Protein AF-A0A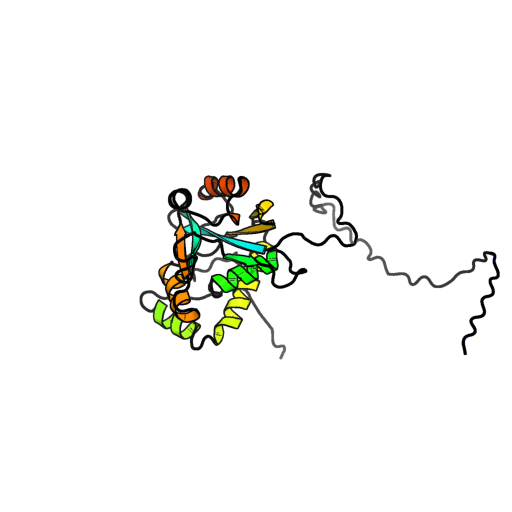812VSL2-F1 (afdb_monomer_lite)

Structure (mmCIF, N/CA/C/O backbone):
data_AF-A0A812VSL2-F1
#
_entry.id   AF-A0A812VSL2-F1
#
loop_
_atom_site.group_PDB
_atom_site.id
_atom_site.type_symbol
_atom_site.label_atom_id
_atom_site.label_alt_id
_atom_site.label_comp_id
_atom_site.label_asym_id
_atom_site.label_entity_id
_atom_site.label_seq_id
_atom_site.pdbx_PDB_ins_code
_atom_site.Cartn_x
_atom_site.Cartn_y
_atom_site.Cartn_z
_atom_site.occupancy
_atom_site.B_iso_or_equiv
_atom_site.auth_seq_id
_atom_site.auth_comp_id
_atom_site.auth_asym_id
_atom_site.auth_atom_id
_atom_site.pdbx_PDB_model_num
ATOM 1 N N . MET A 1 1 ? 66.006 1.580 -12.112 1.00 34.88 1 MET A N 1
ATOM 2 C CA . MET A 1 1 ? 66.532 1.040 -13.379 1.00 34.88 1 MET A CA 1
ATOM 3 C C . MET A 1 1 ? 65.735 -0.213 -13.665 1.00 34.88 1 MET A C 1
ATOM 5 O O . MET A 1 1 ? 65.635 -1.061 -12.791 1.00 34.88 1 MET A O 1
ATOM 9 N N . VAL A 1 2 ? 65.036 -0.203 -14.792 1.00 32.38 2 VAL A N 1
ATOM 10 C CA . VAL A 1 2 ? 64.204 -1.295 -15.299 1.00 32.38 2 VAL A CA 1
ATOM 11 C C . VAL A 1 2 ? 65.129 -2.400 -15.784 1.00 32.38 2 VAL A C 1
ATOM 13 O O . VAL A 1 2 ? 66.069 -2.075 -16.496 1.00 32.38 2 VAL A O 1
ATOM 16 N N . GLU A 1 3 ? 64.831 -3.661 -15.479 1.00 29.28 3 GLU A N 1
ATOM 17 C CA . GLU A 1 3 ? 65.011 -4.717 -16.476 1.00 29.28 3 GLU A CA 1
ATOM 18 C C . GLU A 1 3 ? 64.103 -5.913 -16.185 1.00 29.28 3 GLU A C 1
ATOM 20 O O . GLU A 1 3 ? 64.162 -6.574 -15.151 1.00 29.28 3 GLU A O 1
ATOM 25 N N . VAL A 1 4 ? 63.186 -6.090 -17.130 1.00 35.06 4 VAL A N 1
ATOM 26 C CA . VAL A 1 4 ? 62.389 -7.278 -17.389 1.00 35.06 4 VAL A CA 1
ATOM 27 C C . VAL A 1 4 ? 63.317 -8.257 -18.090 1.00 35.06 4 VAL A C 1
ATOM 29 O O . VAL A 1 4 ? 63.984 -7.844 -19.036 1.00 35.06 4 VAL A O 1
ATOM 32 N N . ASP A 1 5 ? 63.296 -9.537 -17.725 1.00 33.66 5 ASP A N 1
ATOM 33 C CA . ASP A 1 5 ? 63.756 -10.553 -18.665 1.00 33.66 5 ASP A CA 1
ATOM 34 C C . ASP A 1 5 ? 62.774 -11.716 -18.769 1.00 33.66 5 ASP A C 1
ATOM 36 O O . ASP A 1 5 ? 62.198 -12.209 -17.798 1.00 33.66 5 ASP A O 1
ATOM 40 N N . ASN A 1 6 ? 62.527 -12.057 -20.023 1.00 35.53 6 ASN A N 1
ATOM 41 C CA . ASN A 1 6 ? 61.367 -12.743 -20.544 1.00 35.53 6 ASN A CA 1
ATOM 42 C C . ASN A 1 6 ? 61.929 -13.911 -21.354 1.00 35.53 6 ASN A C 1
ATOM 44 O O . ASN A 1 6 ? 62.440 -13.703 -22.455 1.00 35.53 6 ASN A O 1
ATOM 48 N N . ARG A 1 7 ? 61.872 -15.145 -20.843 1.00 36.66 7 ARG A N 1
ATOM 49 C CA . ARG A 1 7 ? 62.232 -16.326 -21.643 1.00 36.66 7 ARG A CA 1
ATOM 50 C C . ARG A 1 7 ? 61.188 -17.426 -21.526 1.00 36.66 7 ARG A C 1
ATOM 52 O O . ARG A 1 7 ? 61.068 -18.118 -20.523 1.00 36.66 7 ARG A O 1
ATOM 59 N N . ARG A 1 8 ? 60.458 -17.562 -22.635 1.00 33.72 8 ARG A N 1
ATOM 60 C CA . ARG A 1 8 ? 59.678 -18.725 -23.061 1.00 33.72 8 ARG A CA 1
ATOM 61 C C . ARG A 1 8 ? 60.530 -19.998 -23.066 1.00 33.72 8 ARG A C 1
ATOM 63 O O . ARG A 1 8 ? 61.639 -19.977 -23.591 1.00 33.72 8 ARG A O 1
ATOM 70 N N . ALA A 1 9 ? 59.918 -21.118 -22.695 1.00 32.38 9 ALA A N 1
ATOM 71 C CA . ALA A 1 9 ? 60.115 -22.398 -23.371 1.00 32.38 9 ALA A CA 1
ATOM 72 C C . ALA A 1 9 ? 58.809 -23.209 -23.316 1.00 32.38 9 ALA A C 1
ATOM 74 O O . ALA A 1 9 ? 58.000 -23.061 -22.406 1.00 32.38 9 ALA A O 1
ATOM 75 N N . VAL A 1 10 ? 58.590 -23.980 -24.373 1.00 31.89 10 VAL A N 1
ATOM 76 C CA . VAL A 1 10 ? 57.340 -24.592 -24.832 1.00 31.89 10 VAL A CA 1
ATOM 77 C C . VAL A 1 10 ? 57.409 -26.118 -24.650 1.00 31.89 10 VAL A C 1
ATOM 79 O O . VAL A 1 10 ? 58.498 -26.675 -24.712 1.00 31.89 10 VAL A O 1
ATOM 82 N N . ALA A 1 11 ? 56.224 -26.739 -24.560 1.00 28.94 11 ALA A N 1
ATOM 83 C CA . ALA A 1 11 ? 55.856 -28.132 -24.887 1.00 28.94 11 ALA A CA 1
ATOM 84 C C . ALA A 1 11 ? 55.878 -29.228 -23.794 1.00 28.94 11 ALA A C 1
ATOM 86 O O . ALA A 1 11 ? 56.918 -29.738 -23.401 1.00 28.94 11 ALA A O 1
ATOM 87 N N . LEU A 1 12 ? 54.648 -29.619 -23.416 1.00 34.09 12 LEU A N 1
ATOM 88 C CA . LEU A 1 12 ? 54.039 -30.963 -23.506 1.00 34.09 12 LEU A CA 1
ATOM 89 C C . LEU A 1 12 ? 54.890 -32.197 -23.146 1.00 34.09 12 LEU A C 1
ATOM 91 O O . LEU A 1 12 ? 55.699 -32.631 -23.958 1.00 34.09 12 LEU A O 1
ATOM 95 N N . GLN A 1 13 ? 54.507 -32.892 -22.065 1.00 29.61 13 GLN A N 1
ATOM 96 C CA . GLN A 1 13 ? 54.157 -34.320 -22.146 1.00 29.61 13 GLN A CA 1
ATOM 97 C C . GLN A 1 13 ? 53.366 -34.802 -20.918 1.00 29.61 13 GLN A C 1
ATOM 99 O O . GLN A 1 13 ? 53.693 -34.484 -19.778 1.00 29.61 13 GLN A O 1
ATOM 104 N N . GLU A 1 14 ? 52.315 -35.571 -21.194 1.00 32.22 14 GLU A N 1
ATOM 105 C CA . GLU A 1 14 ? 51.459 -36.289 -20.251 1.00 32.22 14 GLU A CA 1
ATOM 106 C C . GLU A 1 14 ? 52.238 -37.357 -19.470 1.00 32.22 14 GLU A C 1
ATOM 108 O O . GLU A 1 14 ? 52.990 -38.124 -20.072 1.00 32.22 14 GLU A O 1
ATOM 113 N N . ARG A 1 15 ? 51.964 -37.483 -18.164 1.00 30.06 15 ARG A N 1
ATOM 114 C CA . ARG A 1 15 ? 51.910 -38.773 -17.456 1.00 30.06 15 ARG A CA 1
ATOM 115 C C . ARG A 1 15 ? 50.883 -38.705 -16.326 1.00 30.06 15 ARG A C 1
ATOM 117 O O . ARG A 1 15 ? 50.995 -37.870 -15.433 1.00 30.06 15 ARG A O 1
ATOM 124 N N . ASN A 1 16 ? 49.902 -39.601 -16.410 1.00 31.52 16 ASN A N 1
ATOM 125 C CA . ASN A 1 16 ? 49.087 -40.068 -15.293 1.00 31.52 16 ASN A CA 1
ATOM 126 C C . ASN A 1 16 ? 49.987 -40.633 -14.186 1.00 31.52 16 ASN A C 1
ATOM 128 O O . ASN A 1 16 ? 50.959 -41.317 -14.498 1.00 31.52 16 ASN A O 1
ATOM 132 N N . ASP A 1 17 ? 49.630 -40.381 -12.927 1.00 30.56 17 ASP A N 1
ATOM 133 C CA . ASP A 1 17 ? 49.301 -41.451 -11.981 1.00 30.56 17 ASP A CA 1
ATOM 134 C C . ASP A 1 17 ? 48.532 -40.893 -10.770 1.00 30.56 17 ASP A C 1
ATOM 136 O O . ASP A 1 17 ? 48.670 -39.734 -10.375 1.00 30.56 17 ASP A O 1
ATOM 140 N N . ASP A 1 18 ? 47.655 -41.756 -10.268 1.00 32.59 18 ASP A N 1
ATOM 141 C CA . ASP A 1 18 ? 46.608 -41.580 -9.268 1.00 32.59 18 ASP A CA 1
ATOM 142 C C . ASP A 1 18 ? 47.070 -41.056 -7.902 1.00 32.59 18 ASP A C 1
ATOM 144 O O . ASP A 1 18 ? 48.119 -41.439 -7.388 1.00 32.59 18 ASP A O 1
ATOM 148 N N . SER A 1 19 ? 46.186 -40.306 -7.231 1.00 30.94 19 SER A N 1
ATOM 149 C CA . SER A 1 19 ? 45.492 -40.747 -5.997 1.00 30.94 19 SER A CA 1
ATOM 150 C C . SER A 1 19 ? 45.055 -39.564 -5.120 1.00 30.94 19 SER A C 1
ATOM 152 O O . SER A 1 19 ? 45.859 -38.749 -4.676 1.00 30.94 19 SER A O 1
ATOM 154 N N . GLY A 1 20 ? 43.748 -39.481 -4.838 1.00 29.34 20 GLY A N 1
ATOM 155 C CA . GLY A 1 20 ? 43.212 -38.537 -3.851 1.00 29.34 20 GLY A CA 1
ATOM 156 C C . GLY A 1 20 ? 41.760 -38.089 -4.039 1.00 29.34 20 GLY A C 1
ATOM 157 O O . GLY A 1 20 ? 41.437 -36.956 -3.694 1.00 29.34 20 GLY A O 1
ATOM 158 N N . MET A 1 21 ? 40.872 -38.928 -4.586 1.00 31.20 21 MET A N 1
ATOM 159 C CA . MET A 1 21 ? 39.429 -38.656 -4.561 1.00 31.20 21 MET A CA 1
ATOM 160 C C . MET A 1 21 ? 38.904 -38.747 -3.122 1.00 31.20 21 MET A C 1
ATOM 162 O O . MET A 1 21 ? 38.779 -39.833 -2.557 1.00 31.20 21 MET A O 1
ATOM 166 N N . VAL A 1 22 ? 38.547 -37.602 -2.539 1.00 37.66 22 VAL A N 1
ATOM 167 C CA . VAL A 1 22 ? 37.696 -37.550 -1.347 1.00 37.66 22 VAL A CA 1
ATOM 168 C C . VAL A 1 22 ? 36.269 -37.846 -1.800 1.00 37.66 22 VAL A C 1
ATOM 170 O O . VAL A 1 22 ? 35.588 -36.995 -2.368 1.00 37.66 22 VAL A O 1
ATOM 173 N N . ALA A 1 23 ? 35.844 -39.088 -1.579 1.00 34.56 23 ALA A N 1
ATOM 174 C CA . ALA A 1 23 ? 34.480 -39.544 -1.782 1.00 34.56 23 ALA A CA 1
ATOM 175 C C . ALA A 1 23 ? 33.522 -38.768 -0.861 1.00 34.56 23 ALA A C 1
ATOM 177 O O . ALA A 1 23 ? 33.448 -39.013 0.345 1.00 34.56 23 ALA A O 1
ATOM 178 N N . SER A 1 24 ? 32.765 -37.831 -1.429 1.00 37.34 24 SER A N 1
ATOM 179 C CA . SER A 1 24 ? 31.537 -37.340 -0.815 1.00 37.34 24 SER A CA 1
ATOM 180 C C . SER A 1 24 ? 30.527 -38.485 -0.831 1.00 37.34 24 SER A C 1
ATOM 182 O O . SER A 1 24 ? 30.072 -38.921 -1.886 1.00 37.34 24 SER A O 1
ATOM 184 N N . LYS A 1 25 ? 30.217 -39.012 0.359 1.00 35.59 25 LYS A N 1
ATOM 185 C CA . LYS A 1 25 ? 29.157 -40.001 0.573 1.00 35.59 25 LYS A CA 1
ATOM 186 C C . LYS A 1 25 ? 27.873 -39.512 -0.097 1.00 35.59 25 LYS A C 1
ATOM 188 O O . LYS A 1 25 ? 27.234 -38.575 0.379 1.00 35.59 25 LYS A O 1
ATOM 193 N N . SER A 1 26 ? 27.507 -40.164 -1.193 1.00 38.88 26 SER A N 1
ATOM 194 C CA . SER A 1 26 ? 26.156 -40.151 -1.731 1.00 38.88 26 SER A CA 1
ATOM 195 C C . SER A 1 26 ? 25.215 -40.623 -0.628 1.00 38.88 26 SER A C 1
ATOM 197 O O . SER A 1 26 ? 25.372 -41.739 -0.131 1.00 38.88 26 SER A O 1
ATOM 199 N N . MET A 1 27 ? 24.266 -39.779 -0.221 1.00 35.56 27 MET A N 1
ATOM 200 C CA . MET A 1 27 ? 23.141 -40.264 0.569 1.00 35.56 27 MET A CA 1
ATOM 201 C C . MET A 1 27 ? 22.396 -41.288 -0.279 1.00 35.56 27 MET A C 1
ATOM 203 O O . MET A 1 27 ? 21.913 -40.978 -1.368 1.00 35.56 27 MET A O 1
ATOM 207 N N . GLU A 1 28 ? 22.379 -42.523 0.206 1.00 36.47 28 GLU A N 1
ATOM 208 C CA . GLU A 1 28 ? 21.594 -43.604 -0.363 1.00 36.47 28 GLU A CA 1
ATOM 209 C C . GLU A 1 28 ? 20.123 -43.184 -0.381 1.00 36.47 28 GLU A C 1
ATOM 211 O O . GLU A 1 28 ? 19.563 -42.736 0.622 1.00 36.47 28 GLU A O 1
ATOM 216 N N . ASN A 1 29 ? 19.512 -43.296 -1.559 1.00 40.03 29 ASN A N 1
ATOM 217 C CA . ASN A 1 29 ? 18.096 -43.048 -1.763 1.00 40.03 29 ASN A CA 1
ATOM 218 C C . ASN A 1 29 ? 17.284 -44.023 -0.905 1.00 40.03 29 ASN A C 1
ATOM 220 O O . ASN A 1 29 ? 17.075 -45.177 -1.283 1.00 40.03 29 ASN A O 1
ATOM 224 N N . LEU A 1 30 ? 16.772 -43.537 0.224 1.00 36.94 30 LEU A N 1
ATOM 225 C CA . LEU A 1 30 ? 15.670 -44.167 0.938 1.00 36.94 30 LEU A CA 1
ATOM 226 C C . LEU A 1 30 ? 14.401 -44.008 0.092 1.00 36.94 30 LEU A C 1
ATOM 228 O O . LEU A 1 30 ? 13.630 -43.062 0.233 1.00 36.94 30 LEU A O 1
ATOM 232 N N . SER A 1 31 ? 14.225 -44.944 -0.839 1.00 37.72 31 SER A N 1
ATOM 233 C CA . SER A 1 31 ? 12.986 -45.152 -1.580 1.00 37.72 31 SER A CA 1
ATOM 234 C C . SER A 1 31 ? 11.926 -45.701 -0.625 1.00 37.72 31 SER A C 1
ATOM 236 O O . SER A 1 31 ? 11.846 -46.906 -0.384 1.00 37.72 31 SER A O 1
ATOM 238 N N . PHE A 1 32 ? 11.107 -44.812 -0.068 1.00 37.88 32 PHE A N 1
ATOM 239 C CA . PHE A 1 32 ? 9.824 -45.186 0.513 1.00 37.88 32 PHE A CA 1
ATOM 240 C C . PHE A 1 32 ? 8.764 -45.107 -0.585 1.00 37.88 32 PHE A C 1
ATOM 242 O O . PHE A 1 32 ? 8.381 -44.023 -1.010 1.00 37.88 32 PHE A O 1
ATOM 249 N N . GLY A 1 33 ? 8.336 -46.274 -1.068 1.00 35.00 33 GLY A N 1
ATOM 250 C CA . GLY A 1 33 ? 7.053 -46.509 -1.734 1.00 35.00 33 GLY A CA 1
ATOM 251 C C . GLY A 1 33 ? 6.496 -45.390 -2.623 1.00 35.00 33 GLY A C 1
ATOM 252 O O . GLY A 1 33 ? 5.639 -44.629 -2.199 1.00 35.00 33 GLY A O 1
ATOM 253 N N . GLY A 1 34 ? 6.892 -45.379 -3.896 1.00 41.41 34 GLY A N 1
ATOM 254 C CA . GLY A 1 34 ? 5.941 -45.300 -5.013 1.00 41.41 34 GLY A CA 1
ATOM 255 C C . GLY A 1 34 ? 5.034 -44.075 -5.195 1.00 41.41 34 GLY A C 1
ATOM 256 O O . GLY A 1 34 ? 4.207 -44.133 -6.096 1.00 41.41 34 GLY A O 1
ATOM 257 N N . VAL A 1 35 ? 5.166 -42.982 -4.440 1.00 39.88 35 VAL A N 1
ATOM 258 C CA . VAL A 1 35 ? 4.515 -41.696 -4.760 1.00 39.88 35 VAL A CA 1
ATOM 259 C C . VAL A 1 35 ? 5.443 -40.546 -4.368 1.00 39.88 35 VAL A C 1
ATOM 261 O O . VAL A 1 35 ? 5.195 -39.797 -3.426 1.00 39.88 35 VAL A O 1
ATOM 264 N N . ALA A 1 36 ? 6.547 -40.385 -5.100 1.00 32.56 36 ALA A N 1
ATOM 265 C CA . ALA A 1 36 ? 7.191 -39.080 -5.140 1.00 32.56 36 ALA A CA 1
ATOM 266 C C . ALA A 1 36 ? 6.202 -38.140 -5.837 1.00 32.56 36 ALA A C 1
ATOM 268 O O . ALA A 1 36 ? 5.944 -38.290 -7.032 1.00 32.56 36 ALA A O 1
ATOM 269 N N . ALA A 1 37 ? 5.617 -37.204 -5.088 1.00 38.09 37 ALA A N 1
ATOM 270 C CA . ALA A 1 37 ? 4.935 -36.054 -5.658 1.00 38.09 37 ALA A CA 1
ATOM 271 C C . ALA A 1 37 ? 5.988 -35.229 -6.409 1.00 38.09 37 ALA A C 1
ATOM 273 O O . ALA A 1 37 ? 6.583 -34.290 -5.884 1.00 38.09 37 ALA A O 1
ATOM 274 N N . VAL A 1 38 ? 6.287 -35.644 -7.638 1.00 35.25 38 VAL A N 1
ATOM 275 C CA . VAL A 1 38 ? 7.030 -34.835 -8.588 1.00 35.25 38 VAL A CA 1
ATOM 276 C C . VAL A 1 38 ? 6.085 -33.694 -8.907 1.00 35.25 38 VAL A C 1
ATOM 278 O O . VAL A 1 38 ? 5.152 -33.869 -9.689 1.00 35.25 38 VAL A O 1
ATOM 281 N N . TYR A 1 39 ? 6.280 -32.547 -8.254 1.00 37.50 39 TYR A N 1
ATOM 282 C CA . TYR A 1 39 ? 5.677 -31.304 -8.712 1.00 37.50 39 TYR A CA 1
ATOM 283 C C . TYR A 1 39 ? 5.954 -31.231 -10.213 1.00 37.50 39 TYR A C 1
ATOM 285 O O . TYR A 1 39 ? 7.132 -31.262 -10.594 1.00 37.50 39 TYR A O 1
ATOM 293 N N . PRO A 1 40 ? 4.926 -31.230 -11.080 1.00 39.00 40 PRO A N 1
ATOM 294 C CA . PRO A 1 40 ? 5.168 -31.097 -12.499 1.00 39.00 40 PRO A CA 1
ATOM 295 C C . PRO A 1 40 ? 5.894 -29.769 -12.665 1.00 39.00 40 PRO A C 1
ATOM 297 O O . PRO A 1 40 ? 5.321 -28.712 -12.411 1.00 39.00 40 PRO A O 1
ATOM 300 N N . GLN A 1 41 ? 7.182 -29.826 -13.020 1.00 48.84 41 GLN A N 1
ATOM 301 C CA . GLN A 1 41 ? 7.926 -28.635 -13.390 1.00 48.84 41 GLN A CA 1
ATOM 302 C C . GLN A 1 41 ? 7.176 -28.038 -14.572 1.00 48.84 41 GLN A C 1
ATOM 304 O O . GLN A 1 41 ? 7.250 -28.552 -15.692 1.00 48.84 41 GLN A O 1
ATOM 309 N N . ALA A 1 42 ? 6.386 -27.000 -14.300 1.00 46.53 42 ALA A N 1
ATOM 310 C CA . ALA A 1 42 ? 5.703 -26.249 -15.326 1.00 46.53 42 ALA A CA 1
ATOM 311 C C . ALA A 1 42 ? 6.772 -25.855 -16.346 1.00 46.53 42 ALA A C 1
ATOM 313 O O . ALA A 1 42 ? 7.774 -25.225 -15.996 1.00 46.53 42 ALA A O 1
ATOM 314 N N . LYS A 1 43 ? 6.612 -26.299 -17.599 1.00 42.31 43 LYS A N 1
ATOM 315 C CA . LYS A 1 43 ? 7.507 -25.901 -18.687 1.00 42.31 43 LYS A CA 1
ATOM 316 C C . LYS A 1 43 ? 7.361 -24.395 -18.853 1.00 42.31 43 LYS A C 1
ATOM 318 O O . LYS A 1 43 ? 6.457 -23.925 -19.540 1.00 42.31 43 LYS A O 1
ATOM 323 N N . MET A 1 44 ? 8.254 -23.660 -18.197 1.00 41.50 44 MET A N 1
ATOM 324 C CA . MET A 1 44 ? 8.382 -22.218 -18.328 1.00 41.50 44 MET A CA 1
ATOM 325 C C . MET A 1 44 ? 8.470 -21.884 -19.824 1.00 41.50 44 MET A C 1
ATOM 327 O O . MET A 1 44 ? 9.184 -22.581 -20.561 1.00 41.50 44 MET A O 1
ATOM 331 N N . PRO A 1 45 ? 7.747 -20.862 -20.313 1.00 47.00 45 PRO A N 1
ATOM 332 C CA . PRO A 1 45 ? 7.850 -20.442 -21.702 1.00 47.00 45 PRO A CA 1
ATOM 333 C C . PRO A 1 45 ? 9.324 -20.247 -22.069 1.00 47.00 45 PRO A C 1
ATOM 335 O O . PRO A 1 45 ? 10.061 -19.593 -21.333 1.00 47.00 45 PRO A O 1
ATOM 338 N N . LYS A 1 46 ? 9.755 -20.756 -23.233 1.00 53.03 46 LYS A N 1
ATOM 339 C CA . LYS A 1 46 ? 11.133 -20.642 -23.771 1.00 53.03 46 LYS A CA 1
ATOM 340 C C . LYS A 1 46 ? 11.642 -19.191 -23.949 1.00 53.03 46 LYS A C 1
ATOM 342 O O . LYS A 1 46 ? 12.690 -18.978 -24.549 1.00 53.03 46 LYS A O 1
ATOM 347 N N . LYS A 1 47 ? 10.885 -18.187 -23.501 1.00 50.16 47 LYS A N 1
ATOM 348 C CA . LYS A 1 47 ? 11.056 -16.765 -23.804 1.00 50.16 47 LYS A CA 1
ATOM 349 C C . LYS A 1 47 ? 11.977 -16.015 -22.842 1.00 50.16 47 LYS A C 1
ATOM 351 O O . LYS A 1 47 ? 12.358 -14.894 -23.160 1.00 50.16 47 LYS A O 1
ATOM 356 N N . TYR A 1 48 ? 12.370 -16.610 -21.720 1.00 47.56 48 TYR A N 1
ATOM 357 C CA . TYR A 1 48 ? 13.314 -15.977 -20.803 1.00 47.56 48 TYR A CA 1
ATOM 358 C C . TYR A 1 48 ? 14.682 -16.629 -20.963 1.00 47.56 48 TYR A C 1
ATOM 360 O O . TYR A 1 48 ? 14.903 -17.761 -20.537 1.00 47.56 48 TYR A O 1
ATOM 368 N N . ARG A 1 49 ? 15.596 -15.918 -21.636 1.00 50.47 49 ARG A N 1
ATOM 369 C CA . ARG A 1 49 ? 17.009 -16.304 -21.645 1.00 50.47 49 ARG A CA 1
ATOM 370 C C . ARG A 1 49 ? 17.524 -16.305 -20.209 1.00 50.47 49 ARG A C 1
ATOM 372 O O . ARG A 1 49 ? 17.119 -15.459 -19.413 1.00 50.47 49 ARG A O 1
ATOM 379 N N . ALA A 1 50 ? 18.430 -17.226 -19.895 1.00 52.31 50 ALA A N 1
ATOM 380 C CA . ALA A 1 50 ? 19.189 -17.122 -18.659 1.00 52.31 50 ALA A CA 1
ATOM 381 C C . ALA A 1 50 ? 19.905 -15.756 -18.635 1.00 52.31 50 ALA A C 1
ATOM 383 O O . ALA A 1 50 ? 20.437 -15.353 -19.678 1.00 52.31 50 ALA A O 1
ATOM 384 N N . PRO A 1 51 ? 19.895 -15.038 -17.499 1.00 53.00 51 PRO A N 1
ATOM 385 C CA . PRO A 1 51 ? 20.543 -13.741 -17.408 1.00 53.00 51 PRO A CA 1
ATOM 386 C C . PRO A 1 51 ? 22.034 -13.882 -17.734 1.00 53.00 51 PRO A C 1
ATOM 388 O O . PRO A 1 51 ? 22.721 -14.761 -17.206 1.00 53.00 51 PRO A O 1
ATOM 391 N N . ALA A 1 52 ? 22.539 -13.039 -18.631 1.00 63.81 52 ALA A N 1
ATOM 392 C CA . ALA A 1 52 ? 23.952 -13.006 -18.975 1.00 63.81 52 ALA A CA 1
ATOM 393 C C . ALA A 1 52 ? 24.783 -12.520 -17.778 1.00 63.81 52 ALA A C 1
ATOM 395 O O . ALA A 1 52 ? 24.299 -11.802 -16.901 1.00 63.81 52 ALA A O 1
ATOM 396 N N . LYS A 1 53 ? 26.069 -12.885 -17.743 1.00 60.19 53 LYS A N 1
ATOM 397 C CA . LYS A 1 53 ? 26.996 -12.421 -16.703 1.00 60.19 53 LYS A CA 1
ATOM 398 C C . LYS A 1 53 ? 27.054 -10.885 -16.722 1.00 60.19 53 LYS A C 1
ATOM 400 O O . LYS A 1 53 ? 27.615 -10.309 -17.648 1.00 60.19 53 LYS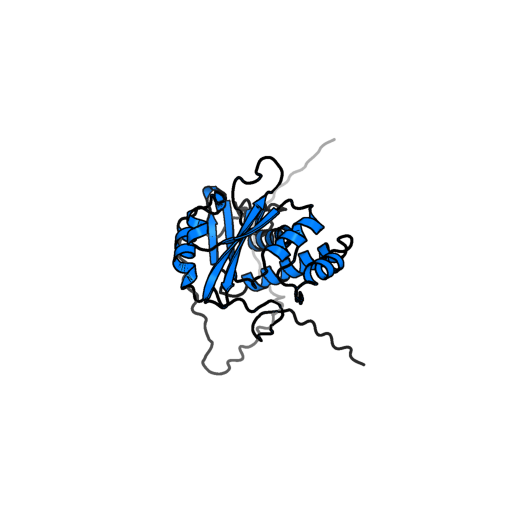 A O 1
ATOM 405 N N . GLY A 1 54 ? 26.471 -10.247 -15.705 1.00 59.28 54 GLY A N 1
ATOM 406 C CA . GLY A 1 54 ? 26.378 -8.787 -15.583 1.00 59.28 54 GLY A CA 1
ATOM 407 C C . GLY A 1 54 ? 25.012 -8.176 -15.922 1.00 59.28 54 GLY A C 1
ATOM 408 O O . GLY A 1 54 ? 24.874 -6.962 -15.809 1.00 59.28 54 GLY A O 1
ATOM 409 N N . GLU A 1 55 ? 23.998 -8.964 -16.302 1.00 51.62 55 GLU A N 1
ATOM 410 C CA . GLU A 1 55 ? 22.622 -8.456 -16.378 1.00 51.62 55 GLU A CA 1
ATOM 411 C C . GLU A 1 55 ? 22.083 -8.167 -14.973 1.00 51.62 55 GLU A C 1
ATOM 413 O O . GLU A 1 55 ? 21.991 -9.053 -14.123 1.00 51.62 55 GLU A O 1
ATOM 418 N N . VAL A 1 56 ? 21.731 -6.904 -14.736 1.00 54.91 56 VAL A N 1
ATOM 419 C CA . VAL A 1 56 ? 21.174 -6.410 -13.473 1.00 54.91 56 VAL A CA 1
ATOM 420 C C . VAL A 1 56 ? 19.693 -6.120 -13.686 1.00 54.91 56 VAL A C 1
ATOM 422 O O . VAL A 1 56 ? 19.304 -5.635 -14.748 1.00 54.91 56 VAL A O 1
ATOM 425 N N . SER A 1 57 ? 18.855 -6.397 -12.685 1.00 61.62 57 SER A N 1
ATOM 426 C CA . SER A 1 57 ? 17.427 -6.082 -12.760 1.00 61.62 57 SER A CA 1
ATOM 427 C C . SER A 1 57 ? 17.216 -4.588 -13.046 1.00 61.62 57 SER A C 1
ATOM 429 O O . SER A 1 57 ? 17.657 -3.724 -12.280 1.00 61.62 57 SER A O 1
ATOM 431 N N . THR A 1 58 ? 16.548 -4.287 -14.161 1.00 71.31 58 THR A N 1
ATOM 432 C CA . THR A 1 58 ? 16.331 -2.919 -14.665 1.00 71.31 58 THR A CA 1
ATOM 433 C C . THR A 1 58 ? 15.268 -2.158 -13.881 1.00 71.31 58 THR A C 1
ATOM 435 O O . THR A 1 58 ? 15.086 -0.959 -14.077 1.00 71.31 58 THR A O 1
ATOM 438 N N . TYR A 1 59 ? 14.584 -2.821 -12.948 1.00 86.31 59 TYR A N 1
ATOM 439 C CA . TYR A 1 59 ? 13.529 -2.183 -12.183 1.00 86.31 59 TYR A CA 1
ATOM 440 C C . TYR A 1 59 ? 14.065 -1.006 -11.342 1.00 86.31 59 TYR A C 1
ATOM 442 O O . TYR A 1 59 ? 15.137 -1.057 -10.717 1.00 86.31 59 TYR A O 1
ATOM 450 N N . ARG A 1 60 ? 13.300 0.087 -11.338 1.00 89.56 60 ARG A N 1
ATOM 451 C CA . ARG A 1 60 ? 13.601 1.327 -10.608 1.00 89.56 60 ARG A CA 1
ATOM 452 C C . ARG A 1 60 ? 12.920 1.385 -9.254 1.00 89.56 60 ARG A C 1
ATOM 454 O O . ARG A 1 60 ? 13.390 2.100 -8.364 1.00 89.56 60 ARG A O 1
ATOM 461 N N . GLY A 1 61 ? 11.806 0.682 -9.097 1.00 94.56 61 GLY A N 1
ATOM 462 C CA . GLY A 1 61 ? 11.041 0.694 -7.865 1.00 94.56 61 GLY A CA 1
ATOM 463 C C . GLY A 1 61 ? 9.996 -0.399 -7.796 1.00 94.56 61 GLY A C 1
ATOM 464 O O . GLY A 1 61 ? 9.657 -1.023 -8.797 1.00 94.56 61 GLY A O 1
ATOM 465 N N . ALA A 1 62 ? 9.489 -0.609 -6.595 1.00 97.00 62 ALA A N 1
ATOM 466 C CA . ALA A 1 62 ? 8.427 -1.560 -6.359 1.00 97.00 62 ALA A CA 1
ATOM 467 C C . ALA A 1 62 ? 7.499 -1.081 -5.242 1.00 97.00 62 ALA A C 1
ATOM 469 O O . ALA A 1 62 ? 7.886 -0.224 -4.431 1.00 97.00 62 ALA A O 1
ATOM 470 N N . GLY A 1 63 ? 6.293 -1.638 -5.209 1.00 97.56 63 GLY A N 1
ATOM 471 C CA . GLY A 1 63 ? 5.276 -1.307 -4.223 1.00 97.56 63 GLY A CA 1
ATOM 472 C C . GLY A 1 63 ? 4.261 -2.407 -3.998 1.00 97.56 63 GLY A C 1
ATOM 473 O O . GLY A 1 63 ? 4.207 -3.386 -4.742 1.00 97.56 63 GLY A O 1
ATOM 474 N N . VAL A 1 64 ? 3.461 -2.209 -2.960 1.00 97.44 64 VAL A N 1
ATOM 475 C CA . VAL A 1 64 ? 2.319 -3.050 -2.622 1.00 97.44 64 VAL A CA 1
ATOM 476 C C . VAL A 1 64 ? 1.030 -2.290 -2.924 1.00 97.44 64 VAL A C 1
ATOM 478 O O . VAL A 1 64 ? 0.905 -1.114 -2.569 1.00 97.44 64 VAL A O 1
ATOM 481 N N . LEU A 1 65 ? 0.078 -2.974 -3.556 1.00 97.06 65 LEU A N 1
ATOM 482 C CA . LEU A 1 65 ? -1.318 -2.567 -3.668 1.00 97.06 65 LEU A CA 1
ATOM 483 C C . LEU A 1 65 ? -2.148 -3.399 -2.678 1.00 97.06 65 LEU A C 1
ATOM 485 O O . LEU A 1 65 ? -2.435 -4.563 -2.965 1.00 97.06 65 LEU A O 1
ATOM 489 N N . PRO A 1 66 ? -2.494 -2.856 -1.503 1.00 94.62 66 PRO A N 1
ATOM 490 C CA . PRO A 1 66 ? -3.228 -3.602 -0.499 1.00 94.62 66 PRO A CA 1
ATOM 491 C C . PRO A 1 66 ? -4.688 -3.729 -0.917 1.00 94.62 66 PRO A C 1
ATOM 493 O O . PRO A 1 66 ? -5.331 -2.735 -1.263 1.00 94.62 66 PRO A O 1
ATOM 496 N N . VAL A 1 67 ? -5.207 -4.947 -0.850 1.00 92.94 67 VAL A N 1
ATOM 497 C CA . VAL A 1 67 ? -6.605 -5.269 -1.129 1.00 92.94 67 VAL A CA 1
ATOM 498 C C . VAL A 1 67 ? -7.216 -5.984 0.058 1.00 92.94 67 VAL A C 1
ATOM 500 O O . VAL A 1 67 ? -6.523 -6.636 0.837 1.00 92.94 67 VAL A O 1
ATOM 503 N N . THR A 1 68 ? -8.518 -5.842 0.227 1.00 89.81 68 THR A N 1
ATOM 504 C CA . THR A 1 68 ? -9.249 -6.513 1.297 1.00 89.81 68 THR A CA 1
ATOM 505 C C . THR A 1 68 ? -10.691 -6.733 0.869 1.00 89.81 68 THR A C 1
ATOM 507 O O . THR A 1 68 ? -11.172 -6.036 -0.021 1.00 89.81 68 THR A O 1
ATOM 510 N N . ARG A 1 69 ? -11.395 -7.678 1.490 1.00 85.50 69 ARG A N 1
ATOM 511 C CA . ARG A 1 69 ? -12.841 -7.858 1.304 1.00 85.50 69 ARG A CA 1
ATOM 512 C C . ARG A 1 69 ? -13.542 -7.617 2.629 1.00 85.50 69 ARG A C 1
ATOM 514 O O . ARG A 1 69 ? -13.200 -8.259 3.607 1.00 85.50 69 ARG A O 1
ATOM 521 N N . LEU A 1 70 ? -14.487 -6.698 2.710 1.00 82.88 70 LEU A N 1
ATOM 522 C CA . LEU A 1 70 ? -15.178 -6.443 3.973 1.00 82.88 70 LEU A CA 1
ATOM 523 C C . LEU A 1 70 ? -16.172 -7.565 4.307 1.00 82.88 70 LEU A C 1
ATOM 525 O O . LEU A 1 70 ? -16.417 -8.468 3.505 1.00 82.88 70 LEU A O 1
ATOM 529 N N . GLU A 1 71 ? -16.742 -7.516 5.511 1.00 77.88 71 GLU A N 1
ATOM 530 C CA . GLU A 1 71 ? -17.740 -8.492 5.975 1.00 77.88 71 GLU A CA 1
ATOM 531 C C . GLU A 1 71 ? -19.019 -8.488 5.122 1.00 77.88 71 GLU A C 1
ATOM 533 O O . GLU A 1 71 ? -19.666 -9.522 4.980 1.00 77.88 71 GLU A O 1
ATOM 538 N N . ASP A 1 72 ? -19.343 -7.354 4.494 1.00 79.38 72 ASP A N 1
ATOM 539 C CA . ASP A 1 72 ? -20.431 -7.224 3.514 1.00 79.38 72 ASP A CA 1
ATOM 540 C C . ASP A 1 72 ? -20.098 -7.848 2.140 1.00 79.38 72 ASP A C 1
ATOM 542 O O . ASP A 1 72 ? -20.923 -7.840 1.226 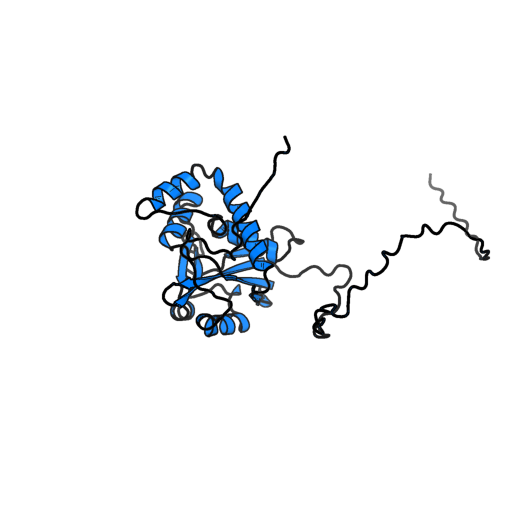1.00 79.38 72 ASP A O 1
ATOM 546 N N . GLY A 1 73 ? -18.893 -8.405 1.990 1.00 80.31 73 GLY A N 1
ATOM 547 C CA . GLY A 1 73 ? -18.410 -9.057 0.782 1.00 80.31 73 GLY A CA 1
ATOM 548 C C . GLY A 1 73 ? -17.776 -8.117 -0.243 1.00 80.31 73 GLY A C 1
ATOM 549 O O . GLY A 1 73 ? -17.282 -8.623 -1.253 1.00 80.31 73 GLY A O 1
ATOM 550 N N . GLN A 1 74 ? -17.747 -6.800 -0.015 1.00 86.88 74 GLN A N 1
ATOM 551 C CA . GLN A 1 74 ? -17.182 -5.827 -0.955 1.00 86.88 74 GLN A CA 1
ATOM 552 C C . GLN A 1 74 ? -15.653 -5.832 -0.932 1.00 86.88 74 GLN A C 1
ATOM 554 O O . GLN A 1 74 ? -15.036 -5.658 0.121 1.00 86.88 74 GLN A O 1
ATOM 559 N N . ALA A 1 75 ? -15.032 -5.980 -2.101 1.00 89.38 75 ALA A N 1
ATOM 560 C CA . ALA A 1 75 ? -13.598 -5.812 -2.270 1.00 89.38 75 ALA A CA 1
ATOM 561 C C . ALA A 1 75 ? -13.224 -4.323 -2.312 1.00 89.38 75 ALA A C 1
ATOM 563 O O . ALA A 1 75 ? -13.870 -3.515 -2.981 1.00 89.38 75 ALA A O 1
ATOM 564 N N . ARG A 1 76 ? -12.153 -3.959 -1.609 1.00 93.06 76 ARG A N 1
ATOM 565 C CA . ARG A 1 76 ? -11.616 -2.598 -1.566 1.00 93.06 76 ARG A CA 1
ATOM 566 C C . ARG A 1 76 ? -10.114 -2.593 -1.771 1.00 93.06 76 ARG A C 1
ATOM 568 O O . ARG A 1 76 ? -9.415 -3.527 -1.376 1.00 93.06 76 ARG A O 1
ATOM 575 N N . VAL A 1 77 ? -9.621 -1.501 -2.342 1.00 95.75 77 VAL A N 1
ATOM 576 C CA . VAL A 1 77 ? -8.192 -1.237 -2.537 1.00 95.75 77 VAL A CA 1
ATOM 577 C C . VAL A 1 77 ? -7.794 -0.050 -1.682 1.00 95.75 77 VAL A C 1
ATOM 579 O O . VAL A 1 77 ? -8.427 1.003 -1.733 1.00 95.75 77 VAL A O 1
ATOM 582 N N . LEU A 1 78 ? -6.726 -0.200 -0.906 1.00 97.19 78 LEU A N 1
ATOM 583 C CA . LEU A 1 78 ? -6.179 0.905 -0.136 1.00 97.19 78 LEU A CA 1
ATOM 584 C C . LEU A 1 78 ? -5.233 1.718 -1.011 1.00 97.19 78 LEU A C 1
ATOM 586 O O . LEU A 1 78 ? -4.263 1.187 -1.552 1.00 97.19 78 LEU A O 1
ATOM 590 N N . LEU A 1 79 ? -5.462 3.024 -1.075 1.00 98.12 79 LEU A N 1
ATOM 591 C CA . LEU A 1 79 ? -4.531 3.979 -1.664 1.00 98.12 79 LEU A CA 1
ATOM 592 C C . LEU A 1 79 ? -4.267 5.126 -0.693 1.00 98.12 79 LEU A C 1
ATOM 594 O O . LEU A 1 79 ? -4.998 5.347 0.276 1.00 98.12 79 LEU A O 1
ATOM 598 N N . TRP A 1 80 ? -3.212 5.886 -0.970 1.00 97.69 80 TRP A N 1
ATOM 599 C CA . TRP A 1 80 ? -2.913 7.104 -0.232 1.00 97.69 80 TRP A CA 1
ATOM 600 C C . TRP A 1 80 ? -2.681 8.290 -1.156 1.00 97.69 80 TRP A C 1
ATOM 602 O O . TRP A 1 80 ? -2.282 8.151 -2.314 1.00 97.69 80 TRP A O 1
ATOM 612 N N . GLN A 1 81 ? -2.894 9.487 -0.625 1.00 96.69 81 GLN A N 1
ATOM 613 C CA . GLN A 1 81 ? -2.658 10.731 -1.340 1.00 96.69 81 GLN A CA 1
ATOM 614 C C . GLN A 1 81 ? -1.849 11.703 -0.469 1.00 96.69 81 GLN A C 1
ATOM 616 O O . GLN A 1 81 ? -2.111 11.837 0.731 1.00 96.69 81 GLN A O 1
ATOM 621 N N . PRO A 1 82 ? -0.841 12.397 -1.030 1.00 95.94 82 PRO A N 1
ATOM 622 C CA . PRO A 1 82 ? -0.095 13.406 -0.291 1.00 95.94 82 PRO A CA 1
ATOM 623 C C . PRO A 1 82 ? -0.991 14.584 0.102 1.00 95.94 82 PRO A C 1
ATOM 625 O O . PRO A 1 82 ? -1.764 15.098 -0.705 1.00 95.94 82 PRO A O 1
ATOM 628 N N . GLN A 1 83 ? -0.805 15.068 1.325 1.00 95.81 83 GLN A N 1
ATOM 629 C CA . GLN A 1 83 ? -1.518 16.213 1.901 1.00 95.81 83 GLN A CA 1
ATOM 630 C C . GLN A 1 83 ? -0.637 17.466 2.045 1.00 95.81 83 GLN A C 1
ATOM 632 O O . GLN A 1 83 ? -1.082 18.516 2.511 1.00 95.81 83 GLN A O 1
ATOM 637 N N . SER A 1 84 ? 0.614 17.391 1.581 1.00 91.75 84 SER A N 1
ATOM 638 C CA . SER A 1 84 ? 1.559 18.509 1.543 1.00 91.75 84 SER A CA 1
ATOM 639 C C . SER A 1 84 ? 2.482 18.443 0.316 1.00 91.75 84 SER A C 1
ATOM 641 O O . SER A 1 84 ? 2.616 17.407 -0.340 1.00 91.75 84 SER A O 1
ATOM 643 N N . GLY A 1 85 ? 3.122 19.570 -0.006 1.00 91.19 85 GLY A N 1
ATOM 644 C CA . GLY A 1 85 ? 4.048 19.697 -1.134 1.00 91.19 85 GLY A CA 1
ATOM 645 C C . GLY A 1 85 ? 3.369 19.809 -2.506 1.00 91.19 85 GLY A C 1
ATOM 646 O O . GLY A 1 85 ? 2.149 19.849 -2.625 1.00 91.19 85 GLY A O 1
ATOM 647 N N . LYS A 1 86 ? 4.180 19.844 -3.573 1.00 87.75 86 LYS A N 1
ATOM 648 C CA . LYS A 1 86 ? 3.730 20.116 -4.958 1.00 87.75 86 LYS A CA 1
ATOM 649 C C . LYS A 1 86 ? 2.745 19.092 -5.537 1.00 87.75 86 LYS A C 1
ATOM 651 O O . LYS A 1 86 ? 2.136 19.354 -6.563 1.00 87.75 86 LYS A O 1
ATOM 656 N N . LYS A 1 87 ? 2.640 17.910 -4.925 1.00 88.38 87 LYS A N 1
ATOM 657 C CA . LYS A 1 87 ? 1.767 16.817 -5.378 1.00 88.38 87 LYS A CA 1
ATOM 658 C C . LYS A 1 87 ? 0.490 16.688 -4.548 1.00 88.38 87 LYS A C 1
ATOM 660 O O . LYS A 1 87 ? -0.259 15.745 -4.786 1.00 88.38 87 LYS A O 1
ATOM 665 N N . LYS A 1 88 ? 0.266 17.590 -3.582 1.00 93.00 88 LYS A N 1
ATOM 666 C CA . LYS A 1 88 ? -0.885 17.555 -2.676 1.00 93.00 88 LYS A CA 1
ATOM 667 C C . LYS A 1 88 ? -2.191 17.417 -3.458 1.00 93.00 88 LYS A C 1
ATOM 669 O O . LYS A 1 88 ? -2.446 18.239 -4.329 1.00 93.00 88 LYS A O 1
ATOM 674 N N . GLY A 1 89 ? -3.006 16.415 -3.134 1.00 89.62 89 GLY A N 1
ATOM 675 C CA . GLY A 1 89 ? -4.339 16.278 -3.730 1.00 89.62 89 GLY A CA 1
ATOM 676 C C . GLY A 1 89 ? -4.377 15.844 -5.202 1.00 89.62 89 GLY A C 1
ATOM 677 O O . GLY A 1 89 ? -5.455 15.765 -5.771 1.00 89.62 89 GLY A O 1
ATOM 678 N N . VAL A 1 90 ? -3.227 15.609 -5.851 1.00 90.06 90 VAL A N 1
ATOM 679 C CA . VAL A 1 90 ? -3.190 15.452 -7.318 1.00 90.06 90 VAL A CA 1
ATOM 680 C C . VAL A 1 90 ? -3.558 14.035 -7.755 1.00 90.06 90 VAL A C 1
ATOM 682 O O . VAL A 1 90 ? -4.245 13.870 -8.755 1.00 90.06 90 VAL A O 1
ATOM 685 N N . ARG A 1 91 ? -3.027 13.008 -7.077 1.00 95.00 91 ARG A N 1
ATOM 686 C CA . ARG A 1 91 ? -3.191 11.599 -7.478 1.00 95.00 91 ARG A CA 1
ATOM 687 C C . ARG A 1 91 ? -3.165 10.665 -6.285 1.00 95.00 91 ARG A C 1
ATOM 689 O O . ARG A 1 91 ? -2.515 10.986 -5.289 1.00 95.00 91 ARG A O 1
ATOM 696 N N . TRP A 1 92 ? -3.786 9.508 -6.441 1.00 97.31 92 TRP A N 1
ATOM 697 C CA . TRP A 1 92 ? -3.717 8.401 -5.497 1.00 97.31 92 TRP A CA 1
ATOM 698 C C . TRP A 1 92 ? -2.574 7.448 -5.845 1.00 97.31 92 TRP A C 1
ATOM 700 O O . TRP A 1 92 ? -2.278 7.201 -7.016 1.00 97.31 92 TRP A O 1
ATOM 710 N N . TYR A 1 93 ? -1.888 6.958 -4.821 1.00 97.94 93 TYR A N 1
ATOM 711 C CA . TYR A 1 93 ? -0.683 6.147 -4.933 1.00 97.94 93 TYR A CA 1
ATOM 712 C C . TYR A 1 93 ? -0.862 4.828 -4.187 1.00 97.94 93 TYR A C 1
ATOM 714 O O . TYR A 1 93 ? -1.450 4.780 -3.108 1.00 97.94 93 TYR A O 1
ATOM 722 N N . ASP A 1 94 ? -0.284 3.778 -4.758 1.00 97.50 94 ASP A N 1
ATOM 723 C CA . ASP A 1 94 ? 0.086 2.559 -4.048 1.00 97.50 94 ASP A CA 1
ATOM 724 C C . ASP A 1 94 ? 1.238 2.822 -3.070 1.00 97.50 94 ASP A C 1
ATOM 726 O O . ASP A 1 94 ? 1.871 3.887 -3.065 1.00 97.50 94 ASP A O 1
ATOM 730 N N . PHE A 1 95 ? 1.563 1.807 -2.280 1.00 97.94 95 PHE A N 1
ATOM 731 C CA . PHE A 1 95 ? 2.552 1.906 -1.222 1.00 97.94 95 PHE A CA 1
ATOM 732 C C . PHE A 1 95 ? 3.906 1.426 -1.717 1.00 97.94 95 PHE A C 1
ATOM 734 O O . PHE A 1 95 ? 4.243 0.241 -1.655 1.00 97.94 95 PHE A O 1
ATOM 741 N N . GLY A 1 96 ? 4.691 2.349 -2.259 1.00 96.69 96 GLY A N 1
ATOM 742 C CA . GLY A 1 96 ? 5.820 1.959 -3.076 1.00 96.69 96 GLY A CA 1
ATOM 743 C C . GLY A 1 96 ? 6.662 3.090 -3.626 1.00 96.69 96 GLY A C 1
ATOM 744 O O . GLY A 1 96 ? 6.283 4.264 -3.701 1.00 96.69 96 GLY A O 1
ATOM 745 N N . GLY A 1 97 ? 7.865 2.739 -4.063 1.00 95.94 97 GLY A N 1
ATOM 746 C CA . GLY A 1 97 ? 8.832 3.721 -4.518 1.00 95.94 97 GLY A CA 1
ATOM 747 C C . GLY A 1 97 ? 10.149 3.107 -4.946 1.00 95.94 97 GLY A C 1
ATOM 748 O O . GLY A 1 97 ? 10.239 1.925 -5.246 1.00 95.94 97 GLY A O 1
ATOM 749 N N . ARG A 1 98 ? 11.184 3.945 -4.996 1.00 95.31 98 ARG A N 1
ATOM 750 C CA . ARG A 1 98 ? 12.494 3.539 -5.508 1.00 95.31 98 ARG A CA 1
ATOM 751 C C . ARG A 1 98 ? 13.201 2.539 -4.602 1.00 95.31 98 ARG A C 1
ATOM 753 O O . ARG A 1 98 ? 13.065 2.619 -3.370 1.00 95.31 98 ARG A O 1
ATOM 760 N N . LYS A 1 99 ? 14.023 1.704 -5.237 1.00 93.88 99 LYS A N 1
ATOM 761 C CA . LYS A 1 99 ? 15.013 0.883 -4.548 1.00 93.88 99 LYS A CA 1
ATOM 762 C C . LYS A 1 99 ? 15.991 1.743 -3.744 1.00 93.88 99 LYS A C 1
ATOM 764 O O . LYS A 1 99 ? 16.286 2.881 -4.118 1.00 93.88 99 LYS A O 1
ATOM 769 N N . LYS A 1 100 ? 16.443 1.220 -2.608 1.00 92.06 100 LYS A N 1
ATOM 770 C CA . LYS A 1 100 ? 17.430 1.835 -1.714 1.00 92.06 100 LYS A CA 1
ATOM 771 C C . LYS A 1 100 ? 18.838 1.680 -2.283 1.00 92.06 100 LYS A C 1
ATOM 773 O O . LYS A 1 100 ? 19.621 2.620 -2.202 1.00 92.06 100 LYS A O 1
ATOM 778 N N . VAL A 1 101 ? 19.127 0.513 -2.858 1.00 89.44 101 VAL A N 1
ATOM 779 C CA . VAL A 1 101 ? 20.398 0.167 -3.508 1.00 89.44 101 VAL A CA 1
ATOM 780 C C . VAL A 1 101 ? 20.125 -0.571 -4.823 1.00 89.44 101 VAL A C 1
ATOM 782 O O . VAL A 1 101 ? 19.044 -1.153 -4.959 1.00 89.44 101 VAL A O 1
ATOM 785 N N . PRO A 1 102 ? 21.039 -0.536 -5.810 1.00 85.12 102 PRO A N 1
ATOM 786 C CA . PRO A 1 102 ? 20.825 -1.171 -7.109 1.00 85.12 102 PRO A CA 1
ATOM 787 C C . PRO A 1 102 ? 20.480 -2.663 -7.053 1.00 85.12 102 PRO A C 1
ATOM 789 O O . PRO A 1 102 ? 19.684 -3.107 -7.883 1.00 85.12 102 PRO A O 1
ATOM 792 N N . GLU A 1 103 ? 21.032 -3.376 -6.071 1.00 86.75 103 GLU A N 1
ATOM 793 C CA . GLU A 1 103 ? 20.940 -4.825 -5.859 1.00 86.75 103 GLU A CA 1
ATOM 794 C C . GLU A 1 103 ? 19.725 -5.248 -5.019 1.00 86.75 103 GLU A C 1
ATOM 796 O O . GLU A 1 103 ? 19.504 -6.439 -4.816 1.00 86.75 103 GLU A O 1
ATOM 801 N N . GLU A 1 104 ? 18.941 -4.299 -4.495 1.00 89.62 104 GLU A N 1
ATOM 802 C CA . GLU A 1 104 ? 17.755 -4.625 -3.701 1.00 89.62 104 GLU A CA 1
ATOM 803 C C . GLU A 1 104 ? 16.768 -5.429 -4.556 1.00 89.62 104 GLU A C 1
ATOM 805 O O . GLU A 1 104 ? 16.508 -5.071 -5.706 1.00 89.62 104 GLU A O 1
ATOM 810 N N . PHE A 1 105 ? 16.184 -6.493 -4.007 1.00 91.31 105 PHE A N 1
ATOM 811 C CA . PHE A 1 105 ? 15.128 -7.241 -4.688 1.00 91.31 105 PHE A CA 1
ATOM 812 C C . PHE A 1 105 ? 13.815 -6.453 -4.712 1.00 91.31 105 PHE A C 1
ATOM 814 O O . PHE A 1 105 ? 13.499 -5.719 -3.774 1.00 91.31 105 PHE A O 1
ATOM 821 N N . ALA A 1 106 ? 13.022 -6.626 -5.772 1.00 93.19 106 ALA A N 1
ATOM 822 C CA . ALA A 1 106 ? 11.760 -5.906 -5.939 1.00 93.19 106 ALA A CA 1
ATOM 823 C C . ALA A 1 106 ? 10.772 -6.174 -4.792 1.00 93.19 106 ALA A C 1
ATOM 825 O O . ALA A 1 106 ? 10.184 -5.230 -4.270 1.00 93.19 106 ALA A O 1
ATOM 826 N N . SER A 1 107 ? 10.658 -7.424 -4.336 1.00 93.75 107 SER A N 1
ATOM 827 C CA . SER A 1 107 ? 9.811 -7.802 -3.198 1.00 93.75 107 SER A CA 1
ATOM 828 C C . SER A 1 107 ? 10.258 -7.125 -1.900 1.00 93.75 107 SER A C 1
ATOM 830 O O . SER A 1 107 ? 9.435 -6.538 -1.202 1.00 93.75 107 SER A O 1
ATOM 832 N N . THR A 1 108 ? 11.562 -7.113 -1.606 1.00 94.88 108 THR A N 1
ATOM 833 C CA . THR A 1 108 ? 12.133 -6.395 -0.453 1.00 94.88 108 THR A CA 1
ATOM 834 C C . THR A 1 108 ? 11.872 -4.892 -0.547 1.00 94.88 108 THR A C 1
ATOM 836 O O . THR A 1 108 ? 11.418 -4.276 0.416 1.00 94.88 108 THR A O 1
ATOM 839 N N . CYS A 1 109 ? 12.077 -4.289 -1.724 1.00 96.69 109 CYS A N 1
ATOM 840 C CA . CYS A 1 109 ? 11.771 -2.878 -1.946 1.00 96.69 109 CYS A CA 1
ATOM 841 C C . CYS A 1 109 ? 10.285 -2.577 -1.691 1.00 96.69 109 CYS A C 1
ATOM 843 O O . CYS A 1 109 ? 9.979 -1.587 -1.020 1.00 96.69 109 CYS A O 1
ATOM 845 N N . ALA A 1 110 ? 9.379 -3.416 -2.206 1.00 97.25 110 ALA A N 1
ATOM 846 C CA . ALA A 1 110 ? 7.938 -3.280 -2.027 1.00 97.25 110 ALA A CA 1
ATOM 847 C C . ALA A 1 110 ? 7.544 -3.381 -0.547 1.00 97.25 110 ALA A C 1
ATOM 849 O O . ALA A 1 110 ? 6.926 -2.451 -0.038 1.00 97.25 110 ALA A O 1
ATOM 850 N N . CYS A 1 111 ? 7.983 -4.426 0.165 1.00 96.75 111 CYS A N 1
ATOM 851 C CA . CYS A 1 111 ? 7.675 -4.635 1.587 1.00 96.75 111 CYS A CA 1
ATOM 852 C C . CYS A 1 111 ? 8.192 -3.481 2.454 1.00 96.75 111 CYS A C 1
ATOM 854 O O . CYS A 1 111 ? 7.443 -2.909 3.244 1.00 96.75 111 CYS A O 1
ATOM 856 N N . ARG A 1 112 ? 9.440 -3.047 2.237 1.00 97.44 112 ARG A N 1
ATOM 857 C CA . ARG A 1 112 ? 10.041 -1.915 2.958 1.00 97.44 112 ARG A CA 1
ATOM 858 C C . ARG A 1 112 ? 9.280 -0.611 2.723 1.00 97.44 112 ARG A C 1
ATOM 860 O O . ARG A 1 112 ? 9.160 0.226 3.621 1.00 97.44 112 ARG A O 1
ATOM 867 N N . LYS A 1 113 ? 8.832 -0.361 1.487 1.00 98.12 113 LYS A N 1
ATOM 868 C CA . LYS A 1 113 ? 8.045 0.839 1.161 1.00 98.12 113 LYS A CA 1
ATOM 869 C C . LYS A 1 113 ? 6.642 0.755 1.741 1.00 98.12 113 LYS A C 1
ATOM 871 O O . LYS A 1 113 ? 6.206 1.739 2.327 1.00 98.12 113 LYS A O 1
ATOM 876 N N . PHE A 1 114 ? 6.007 -0.405 1.644 1.00 97.69 114 PHE A N 1
ATOM 877 C CA . PHE A 1 114 ? 4.706 -0.684 2.226 1.00 97.69 114 PHE A CA 1
ATOM 878 C C . PHE A 1 114 ? 4.693 -0.456 3.733 1.00 97.69 114 PHE A C 1
ATOM 880 O O . PHE A 1 114 ? 3.940 0.393 4.206 1.00 97.69 114 PHE A O 1
ATOM 887 N N . ALA A 1 115 ? 5.608 -1.090 4.467 1.00 96.81 115 ALA A N 1
ATOM 888 C CA . ALA A 1 115 ? 5.768 -0.883 5.901 1.00 96.81 115 ALA A CA 1
ATOM 889 C C . ALA A 1 115 ? 6.000 0.598 6.233 1.00 96.81 115 ALA A C 1
ATOM 891 O O . ALA A 1 115 ? 5.337 1.164 7.096 1.00 96.81 115 ALA A O 1
ATOM 892 N N . LYS A 1 116 ? 6.895 1.277 5.503 1.00 96.81 116 LYS A N 1
ATOM 893 C CA . LYS A 1 116 ? 7.188 2.699 5.739 1.00 96.81 116 LYS A CA 1
ATOM 894 C C . LYS A 1 116 ? 5.986 3.613 5.508 1.00 96.81 116 LYS A C 1
ATOM 896 O O . LYS A 1 116 ? 5.782 4.547 6.279 1.00 96.81 116 LYS A O 1
ATOM 901 N N . GLU A 1 117 ? 5.261 3.415 4.415 1.00 96.75 117 GLU A N 1
ATOM 902 C CA . GLU A 1 117 ? 4.171 4.303 3.997 1.00 96.75 117 GLU A CA 1
ATOM 903 C C . GLU A 1 117 ? 2.860 4.017 4.741 1.00 96.75 117 GLU A C 1
ATOM 905 O O . GLU A 1 117 ? 2.022 4.910 4.821 1.00 96.75 117 GLU A O 1
ATOM 910 N N . THR A 1 118 ? 2.734 2.837 5.356 1.00 95.50 118 THR A N 1
ATOM 911 C CA . THR A 1 118 ? 1.660 2.473 6.301 1.00 95.50 118 THR A CA 1
ATOM 912 C C . THR A 1 118 ? 2.063 2.616 7.772 1.00 95.50 118 THR A C 1
ATOM 914 O O . THR A 1 118 ? 1.303 2.249 8.664 1.00 95.50 118 THR A O 1
ATOM 917 N N . TYR A 1 119 ? 3.266 3.132 8.039 1.00 95.25 119 TYR A N 1
ATOM 918 C CA . TYR A 1 119 ? 3.834 3.309 9.382 1.00 95.25 119 TYR A CA 1
ATOM 919 C C . TYR A 1 119 ? 3.901 2.021 10.222 1.00 95.25 119 TYR A C 1
ATOM 921 O O . TYR A 1 119 ? 3.846 2.063 11.451 1.00 95.25 119 TYR A O 1
ATOM 929 N N . GLY A 1 120 ? 4.045 0.877 9.556 1.00 92.31 120 GLY A N 1
ATOM 930 C CA . GLY A 1 120 ? 4.206 -0.431 10.178 1.00 92.31 120 GLY A CA 1
ATOM 931 C C . GLY A 1 120 ? 2.925 -0.999 10.783 1.00 92.31 120 GLY A C 1
ATOM 932 O O . GLY A 1 120 ? 2.997 -1.915 11.589 1.00 92.31 120 GLY A O 1
ATOM 933 N N . LEU A 1 121 ? 1.763 -0.442 10.437 1.00 89.81 121 LEU A N 1
ATOM 934 C CA . LEU A 1 121 ? 0.499 -0.804 11.075 1.00 89.81 121 LEU A CA 1
ATOM 935 C C . LEU A 1 121 ? -0.001 -2.203 10.668 1.00 89.81 121 LEU A C 1
ATOM 937 O O . LEU A 1 121 ? -0.672 -2.882 11.442 1.00 89.81 121 LEU A O 1
ATOM 941 N N . PHE A 1 122 ? 0.353 -2.655 9.465 1.00 87.81 122 PHE A N 1
ATOM 942 C CA . PHE A 1 122 ? 0.039 -4.001 8.986 1.00 87.81 122 PHE A CA 1
ATOM 943 C C . PHE A 1 122 ? 1.046 -5.020 9.521 1.00 87.81 122 PHE A C 1
ATOM 945 O O . PHE A 1 122 ? 2.235 -4.726 9.584 1.00 87.81 122 PHE A O 1
ATOM 952 N N . GLY A 1 123 ? 0.593 -6.227 9.867 1.00 74.12 123 GLY A N 1
ATOM 953 C CA . GLY A 1 123 ? 1.460 -7.300 10.377 1.00 74.12 123 GLY A CA 1
ATOM 954 C C . GLY A 1 123 ? 1.742 -7.258 11.881 1.00 74.12 123 GLY A C 1
ATOM 955 O O . GLY A 1 123 ? 2.315 -8.198 12.426 1.00 74.12 123 GLY A O 1
ATOM 956 N N . CYS A 1 124 ? 1.292 -6.218 12.581 1.00 71.62 124 CYS A N 1
ATOM 957 C CA . CYS A 1 124 ? 1.211 -6.227 14.039 1.00 71.62 124 CYS A CA 1
ATOM 958 C C . CYS A 1 124 ? -0.102 -6.882 14.486 1.00 71.62 124 CYS A C 1
ATOM 960 O O . CYS A 1 124 ? -1.070 -6.899 13.729 1.00 71.62 124 CYS A O 1
ATOM 962 N N . ALA A 1 125 ? -0.158 -7.402 15.711 1.00 65.56 125 ALA A N 1
ATOM 963 C CA . ALA A 1 125 ? -1.407 -7.798 16.355 1.00 65.56 125 ALA A CA 1
ATOM 964 C C . ALA A 1 125 ? -1.779 -6.719 17.378 1.00 65.56 125 ALA A C 1
ATOM 966 O O . ALA A 1 125 ? -1.377 -6.808 18.535 1.00 65.56 125 ALA A O 1
ATOM 967 N N . LEU A 1 126 ? -2.495 -5.677 16.957 1.00 67.50 126 LEU A N 1
ATOM 968 C CA . LEU A 1 126 ? -3.066 -4.699 17.885 1.00 67.50 126 LEU A CA 1
ATOM 969 C C . LEU A 1 126 ? -4.564 -4.966 18.041 1.00 67.50 126 LEU A C 1
ATOM 971 O O . LEU A 1 126 ? -5.221 -5.569 17.195 1.00 67.50 126 LEU A O 1
ATOM 975 N N . LYS A 1 127 ? -5.105 -4.538 19.171 1.00 68.75 127 LYS A N 1
ATOM 976 C CA . LYS A 1 127 ? -6.543 -4.459 19.395 1.00 68.75 127 LYS A CA 1
ATOM 977 C C . LYS A 1 127 ? -6.826 -2.998 19.676 1.00 68.75 127 LYS A C 1
ATOM 979 O O . LYS A 1 127 ? -6.403 -2.490 20.708 1.00 68.75 127 LYS A O 1
ATOM 984 N N . LEU A 1 128 ? -7.439 -2.326 18.707 1.00 70.62 128 LEU A N 1
ATOM 985 C CA . LEU A 1 128 ? -7.862 -0.941 18.860 1.00 70.62 128 LEU A CA 1
ATOM 986 C C . LEU A 1 128 ? -9.319 -0.961 19.313 1.00 70.62 128 LEU A C 1
ATOM 988 O O . LEU A 1 128 ? -10.183 -1.464 18.597 1.00 70.62 128 LEU A O 1
ATOM 992 N N . GLU A 1 129 ? -9.575 -0.482 20.524 1.00 63.50 129 GLU A N 1
ATOM 993 C CA . GLU A 1 129 ? -10.896 -0.557 21.149 1.00 63.50 129 GLU A CA 1
ATOM 994 C C . GLU A 1 129 ? -11.632 0.781 21.019 1.00 63.50 129 GLU A C 1
ATOM 996 O O . GLU A 1 129 ? -11.301 1.743 21.712 1.00 63.50 129 GLU A O 1
ATOM 1001 N N . GLY A 1 130 ? -12.651 0.824 20.152 1.00 64.81 130 GLY A N 1
ATOM 1002 C CA . GLY A 1 130 ? -13.649 1.901 20.079 1.00 64.81 130 GLY A CA 1
ATOM 1003 C C . GLY A 1 130 ? -13.080 3.325 20.155 1.00 64.81 130 GLY A C 1
ATOM 1004 O O . GLY A 1 130 ? -12.069 3.645 19.527 1.00 64.81 130 GLY A O 1
ATOM 1005 N N . ASP A 1 131 ? -13.723 4.172 20.963 1.00 71.19 131 ASP A N 1
ATOM 1006 C CA . ASP A 1 131 ? -13.385 5.595 21.143 1.00 71.19 131 ASP A CA 1
ATOM 1007 C C . ASP A 1 131 ? -11.982 5.838 21.743 1.00 71.19 131 ASP A C 1
ATOM 1009 O O . ASP A 1 131 ? -11.460 6.952 21.670 1.00 71.19 131 ASP A O 1
ATOM 1013 N N . ASN A 1 132 ? -11.334 4.805 22.301 1.00 77.75 132 ASN A N 1
ATOM 1014 C CA . ASN A 1 132 ? -9.989 4.893 22.880 1.00 77.75 132 ASN A CA 1
ATOM 1015 C C . ASN A 1 132 ? -8.863 4.651 21.864 1.00 77.75 132 ASN A C 1
ATOM 1017 O O . ASN A 1 132 ? -7.691 4.850 22.204 1.00 77.75 132 ASN A O 1
ATOM 1021 N N . ALA A 1 133 ? -9.180 4.268 20.622 1.00 78.12 133 ALA A N 1
ATOM 1022 C CA . ALA A 1 133 ? -8.179 4.006 19.589 1.00 78.12 133 ALA A CA 1
ATOM 1023 C C . ALA A 1 133 ? -7.152 5.151 19.416 1.00 78.12 133 ALA A C 1
ATOM 1025 O O . ALA A 1 133 ? -5.958 4.854 19.359 1.00 78.12 133 ALA A O 1
ATOM 1026 N N . PRO A 1 134 ? -7.523 6.451 19.420 1.00 81.06 134 PRO A N 1
ATOM 1027 C CA . PRO A 1 134 ? -6.541 7.533 19.317 1.00 81.06 134 PRO A CA 1
ATOM 1028 C C . PRO A 1 134 ? -5.525 7.557 20.468 1.00 81.06 134 PRO A C 1
ATOM 1030 O O . PRO A 1 134 ? -4.343 7.800 20.233 1.00 81.06 134 PRO A O 1
ATOM 1033 N N . ALA A 1 135 ? -5.955 7.283 21.704 1.00 84.25 135 ALA A N 1
ATOM 1034 C CA . ALA A 1 135 ? -5.065 7.249 22.865 1.00 84.25 135 ALA A CA 1
ATOM 1035 C C . ALA A 1 135 ? -4.105 6.049 22.803 1.00 84.25 135 ALA A C 1
ATOM 1037 O O . ALA A 1 135 ? -2.906 6.208 23.026 1.00 84.25 135 ALA A O 1
ATOM 1038 N N . GLN A 1 136 ? -4.611 4.878 22.407 1.00 85.31 136 GLN A N 1
ATOM 1039 C CA . GLN A 1 136 ? -3.805 3.668 22.208 1.00 85.31 136 GLN A CA 1
ATOM 1040 C C . GLN A 1 136 ? -2.762 3.851 21.093 1.00 85.31 136 GLN A C 1
ATOM 1042 O O . GLN A 1 136 ? -1.623 3.409 21.223 1.00 85.31 136 GLN A O 1
ATOM 1047 N N . LEU A 1 137 ? -3.113 4.549 20.006 1.00 87.75 137 LEU A N 1
ATOM 1048 C CA . LEU A 1 137 ? -2.168 4.888 18.937 1.00 87.75 137 LEU A CA 1
ATOM 1049 C C . LEU A 1 137 ? -1.102 5.886 19.406 1.00 87.75 137 LEU A C 1
ATOM 1051 O O . LEU A 1 137 ? 0.062 5.747 19.037 1.00 87.75 137 LEU A O 1
ATOM 1055 N N . GLN A 1 138 ? -1.471 6.877 20.221 1.00 87.88 138 GLN A N 1
ATOM 1056 C CA . GLN A 1 138 ? -0.507 7.815 20.808 1.00 87.88 138 GLN A CA 1
ATOM 1057 C C . GLN A 1 138 ? 0.497 7.106 21.717 1.00 87.88 138 GLN A C 1
ATOM 1059 O O . GLN A 1 138 ? 1.681 7.421 21.657 1.00 87.88 138 GLN A O 1
ATOM 1064 N N . GLU A 1 139 ? 0.048 6.138 22.516 1.00 87.38 139 GLU A N 1
ATOM 1065 C CA . GLU A 1 139 ? 0.929 5.289 23.323 1.00 87.38 139 GLU A CA 1
ATOM 1066 C C . GLU A 1 139 ? 1.838 4.430 22.432 1.00 87.38 139 GLU A C 1
ATOM 1068 O O . GLU A 1 139 ? 3.060 4.439 22.583 1.00 87.38 139 GLU A O 1
ATOM 1073 N N . LEU A 1 140 ? 1.263 3.754 21.433 1.00 87.12 140 LEU A N 1
ATOM 1074 C CA . LEU A 1 140 ? 2.008 2.900 20.510 1.00 87.12 140 LEU A CA 1
ATOM 1075 C C . LEU A 1 140 ? 3.114 3.668 19.777 1.00 87.12 140 LEU A C 1
ATOM 1077 O O . LEU A 1 140 ? 4.231 3.169 19.648 1.00 87.12 140 LEU A O 1
ATOM 1081 N N . TYR A 1 141 ? 2.824 4.886 19.321 1.00 89.25 141 TYR A N 1
ATOM 1082 C CA . TYR A 1 141 ? 3.762 5.746 18.600 1.00 89.25 141 TYR A CA 1
ATOM 1083 C C . TYR A 1 141 ? 4.414 6.812 19.498 1.00 89.25 141 TYR A C 1
ATOM 1085 O O . TYR A 1 141 ? 5.005 7.767 18.982 1.00 89.25 141 TYR A O 1
ATOM 1093 N N . GLN A 1 142 ? 4.365 6.655 20.826 1.00 83.81 142 GLN A N 1
ATOM 1094 C CA . GLN A 1 142 ? 4.890 7.639 21.770 1.00 83.81 142 GLN A CA 1
ATOM 1095 C C . GLN A 1 142 ? 6.379 7.898 21.520 1.00 83.81 142 GLN A C 1
ATOM 1097 O O . GLN A 1 142 ? 7.208 6.984 21.521 1.00 83.81 142 GLN A O 1
ATOM 1102 N N . GLY A 1 143 ? 6.724 9.161 21.252 1.00 83.00 143 GLY A N 1
ATOM 1103 C CA . GLY A 1 143 ? 8.099 9.562 20.931 1.00 83.00 143 GLY A CA 1
ATOM 1104 C C . GLY A 1 143 ? 8.703 8.832 19.722 1.00 83.00 143 GLY A C 1
ATOM 1105 O O . GLY A 1 143 ? 9.918 8.851 19.552 1.00 83.00 143 GLY A O 1
ATOM 1106 N N . LEU A 1 144 ? 7.875 8.166 18.906 1.00 88.12 144 LEU A N 1
ATOM 1107 C CA . LEU A 1 144 ? 8.259 7.292 17.794 1.00 88.12 144 LEU A CA 1
ATOM 1108 C C . LEU A 1 144 ? 9.227 6.156 18.177 1.00 88.12 144 LEU A C 1
ATOM 1110 O O . LEU A 1 144 ? 9.853 5.566 17.296 1.00 88.12 144 LEU A O 1
ATOM 1114 N N . ALA A 1 145 ? 9.334 5.815 19.465 1.00 88.31 145 ALA A N 1
ATOM 1115 C CA . ALA A 1 145 ? 10.302 4.835 19.958 1.00 88.31 145 ALA A CA 1
ATOM 1116 C C . ALA A 1 145 ? 10.040 3.424 19.403 1.00 88.31 145 ALA A C 1
ATOM 1118 O O . ALA A 1 145 ? 10.977 2.713 19.044 1.00 88.31 145 ALA A O 1
ATOM 1119 N N . ASN A 1 146 ? 8.766 3.049 19.258 1.00 87.56 146 ASN A N 1
ATOM 1120 C CA . ASN A 1 146 ? 8.367 1.738 18.740 1.00 87.56 146 ASN A CA 1
ATOM 1121 C C . ASN A 1 146 ? 8.334 1.674 17.207 1.00 87.56 146 ASN A C 1
ATOM 1123 O O . ASN A 1 146 ? 8.292 0.581 16.644 1.00 87.56 146 ASN A O 1
ATOM 1127 N N . LEU A 1 147 ? 8.375 2.818 16.510 1.00 90.50 147 LEU A N 1
ATOM 1128 C CA . LEU A 1 147 ? 8.234 2.867 15.052 1.00 90.50 147 LEU A CA 1
ATOM 1129 C C . LEU A 1 147 ? 9.247 1.960 14.325 1.00 90.50 147 LEU A C 1
ATOM 1131 O O . LEU A 1 147 ? 8.821 1.232 13.433 1.00 90.50 147 LEU A O 1
ATOM 1135 N N . PRO A 1 148 ? 10.549 1.911 14.679 1.00 92.06 148 PRO A N 1
ATOM 1136 C CA . PRO A 1 148 ? 11.488 0.999 14.024 1.00 92.06 148 PRO A CA 1
ATOM 1137 C C . PRO A 1 148 ? 11.087 -0.479 14.130 1.00 92.06 148 PRO A C 1
ATOM 1139 O O . PRO A 1 148 ? 11.238 -1.217 13.157 1.00 92.06 148 PRO A O 1
ATOM 1142 N N . LEU A 1 149 ? 10.553 -0.900 15.283 1.00 89.75 149 LEU A N 1
ATOM 1143 C CA . LEU A 1 149 ? 10.082 -2.269 15.493 1.00 89.75 149 LEU A CA 1
ATOM 1144 C C . LEU A 1 149 ? 8.818 -2.541 14.671 1.00 89.75 149 LEU A C 1
ATOM 1146 O O . LEU A 1 149 ? 8.762 -3.548 13.976 1.00 89.75 149 LEU A O 1
ATOM 1150 N N . MET A 1 150 ? 7.856 -1.615 14.680 1.00 89.62 150 MET A N 1
ATOM 1151 C CA . MET A 1 150 ? 6.628 -1.702 13.876 1.00 89.62 150 MET A CA 1
ATOM 1152 C C . MET A 1 150 ? 6.941 -1.840 12.381 1.00 89.62 150 MET A C 1
ATOM 1154 O O . MET A 1 150 ? 6.410 -2.711 11.699 1.00 89.62 150 MET A O 1
ATOM 1158 N N . LEU A 1 151 ? 7.857 -1.008 11.871 1.00 93.62 151 LEU A N 1
ATOM 1159 C CA . LEU A 1 151 ? 8.289 -1.052 10.475 1.00 93.62 151 LEU A CA 1
ATOM 1160 C C . LEU A 1 151 ? 8.910 -2.402 10.116 1.00 93.62 151 LEU A C 1
ATOM 1162 O O . LEU A 1 151 ? 8.581 -2.961 9.073 1.00 93.62 151 LEU A O 1
ATOM 1166 N N . ARG A 1 152 ? 9.782 -2.930 10.979 1.00 91.75 152 ARG A N 1
ATOM 1167 C CA . ARG A 1 152 ? 10.429 -4.222 10.753 1.00 91.75 152 ARG A CA 1
ATOM 1168 C C . ARG A 1 152 ? 9.422 -5.373 10.772 1.00 91.75 152 ARG A C 1
ATOM 1170 O O . ARG A 1 152 ? 9.428 -6.174 9.845 1.00 91.75 152 ARG A O 1
ATOM 1177 N N . SER A 1 153 ? 8.545 -5.422 11.772 1.00 90.56 153 SER A N 1
ATOM 1178 C CA . SER A 1 153 ? 7.505 -6.454 11.875 1.00 90.56 153 SER A CA 1
ATOM 1179 C C . SER A 1 153 ? 6.569 -6.436 10.668 1.00 90.56 153 SER A C 1
ATOM 1181 O O . SER A 1 153 ? 6.230 -7.484 10.128 1.00 90.56 153 SER A O 1
ATOM 1183 N N . SER A 1 154 ? 6.190 -5.244 10.203 1.00 93.31 154 SER A N 1
ATOM 1184 C CA . SER A 1 154 ? 5.351 -5.075 9.017 1.00 93.31 154 SER A CA 1
ATOM 1185 C C . SER A 1 154 ? 6.046 -5.510 7.728 1.00 93.31 154 SER A C 1
ATOM 1187 O O . SER A 1 154 ? 5.432 -6.156 6.880 1.00 93.31 154 SER A O 1
ATOM 1189 N N . GLU A 1 155 ? 7.337 -5.196 7.587 1.00 94.62 155 GLU A N 1
ATOM 1190 C CA . GLU A 1 155 ? 8.147 -5.625 6.447 1.00 94.62 155 GLU A CA 1
ATOM 1191 C C . GLU A 1 155 ? 8.296 -7.152 6.412 1.00 94.62 155 GLU A C 1
ATOM 1193 O O . GLU A 1 155 ? 8.066 -7.753 5.364 1.00 94.62 155 GLU A O 1
ATOM 1198 N N . GLU A 1 156 ? 8.621 -7.779 7.548 1.00 91.44 156 GLU A N 1
ATOM 1199 C CA . GLU A 1 156 ? 8.746 -9.237 7.679 1.00 91.44 156 GLU A CA 1
ATOM 1200 C C . GLU A 1 156 ? 7.407 -9.940 7.411 1.00 91.44 156 GLU A C 1
ATOM 1202 O O . GLU A 1 156 ? 7.359 -10.896 6.637 1.00 91.44 156 GLU A O 1
ATOM 1207 N N . TRP A 1 157 ? 6.306 -9.430 7.973 1.00 91.75 157 TRP A N 1
ATOM 1208 C CA . TRP A 1 157 ? 4.963 -9.949 7.713 1.00 91.75 157 TRP A CA 1
ATOM 1209 C C . TRP A 1 157 ? 4.601 -9.870 6.229 1.00 91.75 157 TRP A C 1
ATOM 1211 O O . TRP A 1 157 ? 4.235 -10.883 5.637 1.00 91.75 157 TRP A O 1
ATOM 1221 N N . ALA A 1 158 ? 4.752 -8.698 5.605 1.00 91.88 158 ALA A N 1
ATOM 1222 C CA . ALA A 1 158 ? 4.443 -8.528 4.189 1.00 91.88 158 ALA A CA 1
ATOM 1223 C C . ALA A 1 158 ? 5.300 -9.456 3.321 1.00 91.88 158 ALA A C 1
ATOM 1225 O O . ALA A 1 158 ? 4.797 -10.036 2.364 1.00 91.88 158 ALA A O 1
ATOM 1226 N N . HIS A 1 159 ? 6.572 -9.648 3.682 1.00 91.00 159 HIS A N 1
ATOM 1227 C CA . HIS A 1 159 ? 7.455 -10.560 2.967 1.00 91.00 159 HIS A CA 1
ATOM 1228 C C . HIS A 1 159 ? 6.952 -12.004 3.018 1.00 91.00 159 HIS A C 1
ATOM 1230 O O . HIS A 1 159 ? 6.902 -12.650 1.977 1.00 91.00 159 HIS A O 1
ATOM 1236 N N . LEU A 1 160 ? 6.525 -12.487 4.190 1.00 88.75 160 LEU A N 1
ATOM 1237 C CA . LEU A 1 160 ? 5.926 -13.818 4.332 1.00 88.75 160 LEU A CA 1
ATOM 1238 C C . LEU A 1 160 ? 4.662 -13.961 3.478 1.00 88.75 160 LEU A C 1
ATOM 1240 O O . LEU A 1 160 ? 4.520 -14.950 2.773 1.00 88.75 160 LEU A O 1
ATOM 1244 N N . GLN A 1 161 ? 3.794 -12.946 3.468 1.00 85.06 161 GLN A N 1
ATOM 1245 C CA . GLN A 1 161 ? 2.582 -12.962 2.641 1.00 85.06 161 GLN A CA 1
ATOM 1246 C C . GLN A 1 161 ? 2.877 -12.971 1.130 1.00 85.06 161 GLN A C 1
ATOM 1248 O O . GLN A 1 161 ? 2.076 -13.484 0.356 1.00 85.06 161 GLN A O 1
ATOM 1253 N N . LEU A 1 162 ? 4.013 -12.413 0.692 1.00 85.06 162 LEU A N 1
ATOM 1254 C CA . LEU A 1 162 ? 4.445 -12.495 -0.709 1.00 85.06 162 LEU A CA 1
ATOM 1255 C C . LEU A 1 162 ? 5.063 -13.848 -1.085 1.00 85.06 162 LEU A C 1
ATOM 1257 O O . LEU A 1 162 ? 5.181 -14.132 -2.276 1.00 85.06 162 LEU A O 1
ATOM 1261 N N . LEU A 1 163 ? 5.514 -14.634 -0.102 1.00 78.19 163 LEU A N 1
ATOM 1262 C CA . LEU A 1 163 ? 6.042 -15.984 -0.318 1.00 78.19 163 LEU A CA 1
ATOM 1263 C C . LEU A 1 163 ? 4.928 -17.030 -0.414 1.00 78.19 163 LEU A C 1
ATOM 1265 O O . LEU A 1 163 ? 5.149 -18.079 -1.013 1.00 78.19 163 LEU A O 1
ATOM 1269 N N . ASP A 1 164 ? 3.756 -16.744 0.150 1.00 71.44 164 ASP A N 1
ATOM 1270 C CA . ASP A 1 164 ? 2.567 -17.565 -0.044 1.00 71.44 164 ASP A CA 1
ATOM 1271 C C . ASP A 1 164 ? 2.113 -17.465 -1.519 1.00 71.44 164 ASP A C 1
ATOM 1273 O O . ASP A 1 164 ? 2.087 -16.376 -2.098 1.00 71.44 164 ASP A O 1
ATOM 1277 N N . ASP A 1 165 ? 1.734 -18.595 -2.137 1.00 55.97 165 ASP A N 1
ATOM 1278 C CA . ASP A 1 165 ? 1.433 -18.769 -3.581 1.00 55.97 165 ASP A CA 1
ATOM 1279 C C . ASP A 1 165 ? 0.271 -17.898 -4.142 1.00 55.97 165 ASP A C 1
ATOM 1281 O O . ASP A 1 165 ? -0.190 -18.095 -5.267 1.00 55.97 165 ASP A O 1
ATOM 1285 N N . GLY A 1 166 ? -0.234 -16.928 -3.375 1.00 61.94 166 GLY A N 1
ATOM 1286 C CA . GLY A 1 166 ? -1.357 -16.055 -3.725 1.00 61.94 166 GLY A CA 1
ATOM 1287 C C . GLY A 1 166 ? -0.989 -14.639 -4.183 1.00 61.94 166 GLY A C 1
ATOM 1288 O O . GLY A 1 166 ? -1.876 -13.908 -4.629 1.00 61.94 166 GLY A O 1
ATOM 1289 N N . ALA A 1 167 ? 0.274 -14.208 -4.083 1.00 68.94 167 ALA A N 1
ATOM 1290 C CA . ALA A 1 167 ? 0.639 -12.830 -4.419 1.00 68.94 167 ALA A CA 1
ATOM 1291 C C . ALA A 1 167 ? 0.603 -12.568 -5.936 1.00 68.94 167 ALA A C 1
ATOM 1293 O O . ALA A 1 167 ? 1.382 -13.129 -6.710 1.00 68.94 167 ALA A O 1
ATOM 1294 N N . ARG A 1 168 ? -0.271 -11.653 -6.375 1.00 86.38 168 ARG A N 1
ATOM 1295 C CA . ARG A 1 168 ? -0.355 -11.248 -7.787 1.00 86.38 168 ARG A CA 1
ATOM 1296 C C . ARG A 1 168 ? 0.667 -10.161 -8.084 1.00 86.38 168 ARG A C 1
ATOM 1298 O O . ARG A 1 168 ? 0.704 -9.128 -7.416 1.00 86.38 168 ARG A O 1
ATOM 1305 N N . ILE A 1 169 ? 1.484 -10.387 -9.108 1.00 92.19 169 ILE A N 1
ATOM 1306 C CA . ILE A 1 169 ? 2.593 -9.504 -9.470 1.00 92.19 169 ILE A CA 1
ATOM 1307 C C . ILE A 1 169 ? 2.320 -8.884 -10.835 1.00 92.19 169 ILE A C 1
ATOM 1309 O O . ILE A 1 169 ? 2.091 -9.585 -11.818 1.00 92.19 169 ILE A O 1
ATOM 1313 N N . PHE A 1 170 ? 2.416 -7.562 -10.899 1.00 93.69 170 PHE A N 1
ATOM 1314 C CA . PHE A 1 170 ? 2.287 -6.778 -12.119 1.00 93.69 170 PHE A CA 1
ATOM 1315 C C . PHE A 1 170 ? 3.595 -6.038 -12.382 1.00 93.69 170 PHE A C 1
ATOM 1317 O O . PHE A 1 170 ? 4.292 -5.624 -11.452 1.00 93.69 170 PHE A O 1
ATOM 1324 N N . TYR A 1 171 ? 3.930 -5.854 -13.655 1.00 93.50 171 TYR A N 1
ATOM 1325 C CA . TYR A 1 171 ? 5.103 -5.089 -14.059 1.00 93.50 171 TYR A CA 1
ATOM 1326 C C . TYR A 1 171 ? 4.703 -3.992 -15.040 1.00 93.50 171 TYR A C 1
ATOM 1328 O O . TYR A 1 171 ? 4.098 -4.264 -16.075 1.00 93.50 171 TYR A O 1
ATOM 1336 N N . ASN A 1 172 ? 5.052 -2.755 -14.698 1.00 91.88 172 ASN A N 1
ATOM 1337 C CA . ASN A 1 172 ? 4.934 -1.598 -15.571 1.00 91.88 172 ASN A CA 1
ATOM 1338 C C . ASN A 1 172 ? 6.302 -1.339 -16.210 1.00 91.88 172 ASN A C 1
ATOM 1340 O O . ASN A 1 172 ? 7.240 -0.932 -15.523 1.00 91.88 172 ASN A O 1
ATOM 1344 N N . ASP A 1 173 ? 6.417 -1.584 -17.508 1.00 88.19 173 ASP A N 1
ATOM 1345 C CA . ASP A 1 173 ? 7.655 -1.470 -18.278 1.00 88.19 173 ASP A CA 1
ATOM 1346 C C . ASP A 1 173 ? 8.096 -0.014 -18.481 1.00 88.19 173 ASP A C 1
ATOM 1348 O O . ASP A 1 173 ? 9.271 0.296 -18.299 1.00 88.19 173 ASP A O 1
ATOM 1352 N N . ILE A 1 174 ? 7.160 0.905 -18.745 1.00 87.62 174 ILE A N 1
ATOM 1353 C CA . ILE A 1 174 ? 7.432 2.346 -18.905 1.00 87.62 174 ILE A CA 1
ATOM 1354 C C . ILE A 1 174 ? 8.098 2.926 -17.652 1.00 87.62 174 ILE A C 1
ATOM 1356 O O . ILE A 1 174 ? 9.020 3.743 -17.728 1.00 87.62 174 ILE A O 1
ATOM 1360 N N . HIS A 1 175 ? 7.612 2.525 -16.478 1.00 88.38 175 HIS A N 1
ATOM 1361 C CA . HIS A 1 175 ? 8.126 2.993 -15.194 1.00 88.38 175 HIS A CA 1
ATOM 1362 C C . HIS A 1 175 ? 9.170 2.063 -14.570 1.00 88.38 175 HIS A C 1
ATOM 1364 O O . HIS A 1 175 ? 9.708 2.401 -13.509 1.00 88.38 175 HIS A O 1
ATOM 1370 N N . GLU A 1 176 ? 9.461 0.935 -15.220 1.00 91.56 176 GLU A N 1
ATOM 1371 C CA . GLU A 1 176 ? 10.302 -0.151 -14.721 1.00 91.56 176 GLU A CA 1
ATOM 1372 C C . GLU A 1 176 ? 9.934 -0.505 -13.265 1.00 91.56 176 GLU A C 1
ATOM 1374 O O . GLU A 1 176 ? 10.772 -0.463 -12.358 1.00 91.56 176 GLU A O 1
ATOM 1379 N N . TYR A 1 177 ? 8.646 -0.761 -13.019 1.00 95.12 177 TYR A N 1
ATOM 1380 C CA . TYR A 1 177 ? 8.060 -0.827 -11.680 1.00 95.12 177 TYR A CA 1
ATOM 1381 C C . TYR A 1 177 ? 7.314 -2.135 -11.428 1.00 95.12 177 TYR A C 1
ATOM 1383 O O . TYR A 1 177 ? 6.422 -2.494 -12.193 1.00 95.12 177 TYR A O 1
ATOM 1391 N N . PHE A 1 178 ? 7.642 -2.813 -10.327 1.00 95.50 178 PHE A N 1
ATOM 1392 C CA . PHE A 1 178 ? 6.896 -3.983 -9.859 1.00 95.50 178 PHE A CA 1
ATOM 1393 C C . PHE A 1 178 ? 5.803 -3.580 -8.873 1.00 95.50 178 PHE A C 1
ATOM 1395 O O . PHE A 1 178 ? 6.056 -2.849 -7.917 1.00 95.50 178 PHE A O 1
ATOM 1402 N N . LEU A 1 179 ? 4.603 -4.106 -9.066 1.00 96.81 179 LEU A N 1
ATOM 1403 C CA . LEU A 1 179 ? 3.495 -3.945 -8.140 1.00 96.81 179 LEU A CA 1
ATOM 1404 C C . LEU A 1 179 ? 3.047 -5.316 -7.645 1.00 96.81 179 LEU A C 1
ATOM 1406 O O . LEU A 1 179 ? 2.740 -6.194 -8.446 1.00 96.81 179 LEU A O 1
ATOM 1410 N N . TYR A 1 180 ? 2.994 -5.474 -6.331 1.00 95.62 180 TYR A N 1
ATOM 1411 C CA . TYR A 1 180 ? 2.504 -6.676 -5.672 1.00 95.62 180 TYR A CA 1
ATOM 1412 C C . TYR A 1 180 ? 1.125 -6.381 -5.095 1.00 95.62 180 TYR A C 1
ATOM 1414 O O . TYR A 1 180 ? 0.998 -5.539 -4.209 1.00 95.62 180 TYR A O 1
ATOM 1422 N N . MET A 1 181 ? 0.084 -7.037 -5.591 1.00 93.69 181 MET A N 1
ATOM 1423 C CA . MET A 1 181 ? -1.238 -6.953 -4.982 1.00 93.69 181 MET A CA 1
ATOM 1424 C C . MET A 1 181 ? -1.295 -7.930 -3.810 1.00 93.69 181 MET A C 1
ATOM 1426 O O . MET A 1 181 ? -1.054 -9.125 -3.986 1.00 93.69 181 MET A O 1
ATOM 1430 N N . LEU A 1 182 ? -1.559 -7.401 -2.616 1.00 90.69 182 LEU A N 1
ATOM 1431 C CA . LEU A 1 182 ? -1.465 -8.140 -1.361 1.00 90.69 182 LEU A CA 1
ATOM 1432 C C . LEU A 1 182 ? -2.793 -8.074 -0.620 1.00 90.69 182 LEU A C 1
ATOM 1434 O O . LEU A 1 182 ? -3.282 -6.980 -0.344 1.00 90.69 182 LEU A O 1
ATOM 1438 N N . CYS A 1 183 ? -3.354 -9.230 -0.270 1.00 87.69 183 CYS A N 1
ATOM 1439 C CA . CYS A 1 183 ? -4.513 -9.276 0.611 1.00 87.69 183 CYS A CA 1
ATOM 1440 C C . CYS A 1 183 ? -4.080 -8.915 2.037 1.00 87.69 183 CYS A C 1
ATOM 1442 O O . CYS A 1 183 ? -3.160 -9.524 2.583 1.00 87.69 183 CYS A O 1
ATOM 1444 N N . VAL A 1 184 ? -4.712 -7.907 2.635 1.00 87.12 184 VAL A N 1
ATOM 1445 C CA . VAL A 1 184 ? -4.359 -7.401 3.966 1.00 87.12 184 VAL A CA 1
ATOM 1446 C C . VAL A 1 18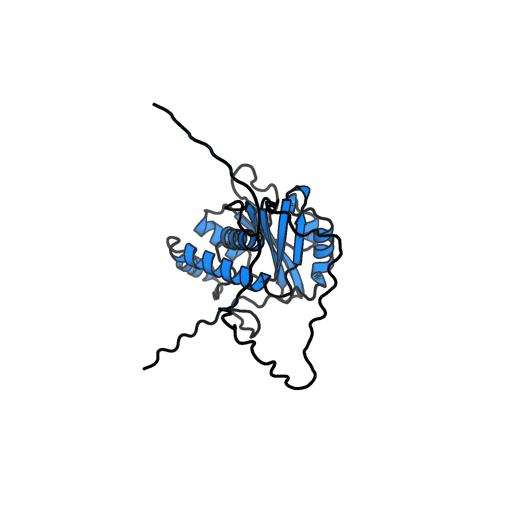4 ? -5.591 -7.309 4.873 1.00 87.12 184 VAL A C 1
ATOM 1448 O O . VAL A 1 184 ? -6.716 -7.175 4.379 1.00 87.12 184 VAL A O 1
ATOM 1451 N N . PRO A 1 185 ? -5.414 -7.337 6.207 1.00 85.38 185 PRO A N 1
ATOM 1452 C CA . PRO A 1 185 ? -6.494 -7.034 7.141 1.00 85.38 185 PRO A CA 1
ATOM 1453 C C . PRO A 1 185 ? -7.066 -5.634 6.903 1.00 85.38 185 PRO A C 1
ATOM 1455 O O . PRO A 1 185 ? -6.323 -4.702 6.594 1.00 85.38 185 PRO A O 1
ATOM 1458 N N . TYR A 1 186 ? -8.371 -5.460 7.095 1.00 86.12 186 TYR A N 1
ATOM 1459 C CA . TYR A 1 186 ? -8.973 -4.136 7.028 1.00 86.12 186 TYR A CA 1
ATOM 1460 C C . TYR A 1 186 ? -8.546 -3.299 8.235 1.00 86.12 186 TYR A C 1
ATOM 1462 O O . TYR A 1 186 ? -8.659 -3.728 9.386 1.00 86.12 186 TYR A O 1
ATOM 1470 N N . VAL A 1 187 ? -8.081 -2.083 7.956 1.00 85.81 187 VAL A N 1
ATOM 1471 C CA . VAL A 1 187 ? -7.786 -1.064 8.963 1.00 85.81 187 VAL A CA 1
ATOM 1472 C C . VAL A 1 187 ? -8.585 0.187 8.610 1.00 85.81 187 VAL A C 1
ATOM 1474 O O . VAL A 1 187 ? -8.410 0.689 7.498 1.00 85.81 187 VAL A O 1
ATOM 1477 N N . PRO A 1 188 ? -9.425 0.719 9.515 1.00 87.00 188 PRO A N 1
ATOM 1478 C CA . PRO A 1 188 ? -10.210 1.917 9.239 1.00 87.00 188 PRO A CA 1
ATOM 1479 C C . PRO A 1 188 ? -9.353 3.114 8.805 1.00 87.00 188 PRO A C 1
ATOM 1481 O O . PRO A 1 188 ? -8.248 3.328 9.310 1.00 87.00 188 PRO A O 1
ATOM 1484 N N . GLU A 1 189 ? -9.889 3.933 7.901 1.00 89.81 189 GLU A N 1
ATOM 1485 C CA . GLU A 1 189 ? -9.205 5.127 7.386 1.00 89.81 189 GLU A CA 1
ATOM 1486 C C . GLU A 1 189 ? -8.862 6.114 8.503 1.00 89.81 189 GLU A C 1
ATOM 1488 O O . GLU A 1 189 ? -7.757 6.651 8.524 1.00 89.81 189 GLU A O 1
ATOM 1493 N N . ASP A 1 190 ? -9.766 6.299 9.469 1.00 88.62 190 ASP A N 1
ATOM 1494 C CA . ASP A 1 190 ? -9.558 7.181 10.621 1.00 88.62 190 ASP A CA 1
ATOM 1495 C C . ASP A 1 190 ? -8.330 6.778 11.444 1.00 88.62 190 ASP A C 1
ATOM 1497 O O . ASP A 1 190 ? -7.547 7.636 11.856 1.00 88.62 190 ASP A O 1
ATOM 1501 N N . VAL A 1 191 ? -8.099 5.471 11.608 1.00 89.31 191 VAL A N 1
ATOM 1502 C CA . VAL A 1 191 ? -6.910 4.935 12.282 1.00 89.31 191 VAL A CA 1
ATOM 1503 C C . VAL A 1 191 ? -5.655 5.261 11.471 1.00 89.31 191 VAL A C 1
ATOM 1505 O O . VAL A 1 191 ? -4.709 5.836 12.007 1.00 89.31 191 VAL A O 1
ATOM 1508 N N . LEU A 1 192 ? -5.642 4.947 10.172 1.00 91.25 192 LEU A N 1
ATOM 1509 C CA . LEU A 1 192 ? -4.494 5.214 9.293 1.00 91.25 192 LEU A CA 1
ATOM 1510 C C . LEU A 1 192 ? -4.150 6.715 9.237 1.00 91.25 192 LEU A C 1
ATOM 1512 O O . LEU A 1 192 ? -2.979 7.108 9.293 1.00 91.25 192 LEU A O 1
ATOM 1516 N N . ASN A 1 193 ? -5.174 7.564 9.159 1.00 92.62 193 ASN A N 1
ATOM 1517 C CA . ASN A 1 193 ? -5.048 9.016 9.104 1.00 92.62 193 ASN A CA 1
ATOM 1518 C C . ASN A 1 193 ? -4.554 9.602 10.436 1.00 92.62 193 ASN A C 1
ATOM 1520 O O . ASN A 1 193 ? -3.715 10.512 10.427 1.00 92.62 193 ASN A O 1
ATOM 1524 N N . GLU A 1 194 ? -5.000 9.073 11.581 1.00 91.06 194 GLU A N 1
ATOM 1525 C CA . GLU A 1 194 ? -4.481 9.487 12.889 1.00 91.06 194 GLU A CA 1
ATOM 1526 C C . GLU A 1 194 ? -3.020 9.047 13.072 1.00 91.06 194 GLU A C 1
ATOM 1528 O O . GLU A 1 194 ? -2.204 9.833 13.552 1.00 91.06 194 GLU A O 1
ATOM 1533 N N . VAL A 1 195 ? -2.623 7.867 12.581 1.00 92.31 195 VAL A N 1
ATOM 1534 C CA . VAL A 1 195 ? -1.204 7.467 12.587 1.00 92.31 195 VAL A CA 1
ATOM 1535 C C . VAL A 1 195 ? -0.351 8.400 11.718 1.00 92.31 195 VAL A C 1
ATOM 1537 O O . VAL A 1 195 ? 0.710 8.834 12.168 1.00 92.31 195 VAL A O 1
ATOM 1540 N N . SER A 1 196 ? -0.803 8.804 10.521 1.00 94.62 196 SER A N 1
ATOM 1541 C CA . SER A 1 196 ? -0.074 9.824 9.736 1.00 94.62 196 SER A CA 1
ATOM 1542 C C . SER A 1 196 ? 0.045 11.145 10.490 1.00 94.62 196 SER A C 1
ATOM 1544 O O . SER A 1 196 ? 1.095 11.789 10.459 1.00 94.62 196 SER A O 1
ATOM 1546 N N . LYS A 1 197 ? -0.998 11.568 11.207 1.00 93.69 197 LYS A N 1
ATOM 1547 C CA . LYS A 1 197 ? -0.924 12.767 12.047 1.00 93.69 197 LYS A CA 1
ATOM 1548 C C . LYS A 1 197 ? 0.164 12.642 13.113 1.00 93.69 197 LYS A C 1
ATOM 1550 O O . LYS A 1 197 ? 0.952 13.575 13.242 1.00 93.69 197 LYS A O 1
ATOM 1555 N N . ILE A 1 198 ? 0.235 11.512 13.816 1.00 92.56 198 ILE A N 1
ATOM 1556 C CA . ILE A 1 198 ? 1.232 11.270 14.868 1.00 92.56 198 ILE A CA 1
ATOM 1557 C C . ILE A 1 198 ? 2.650 11.207 14.287 1.00 92.56 198 ILE A C 1
ATOM 1559 O O . ILE A 1 198 ? 3.555 11.876 14.780 1.00 92.56 198 ILE A O 1
ATOM 1563 N N . VAL A 1 199 ? 2.850 10.418 13.230 1.00 93.75 199 VAL A N 1
ATOM 1564 C CA . VAL A 1 199 ? 4.192 10.070 12.743 1.00 93.75 199 VAL A CA 1
ATOM 1565 C C . VAL A 1 199 ? 4.788 11.141 11.839 1.00 93.75 199 VAL A C 1
ATOM 1567 O O . VAL A 1 199 ? 5.997 11.378 11.871 1.00 93.75 199 VAL A O 1
ATOM 1570 N N . ASP A 1 200 ? 3.978 11.781 10.994 1.00 93.25 200 ASP A N 1
ATOM 1571 C CA . ASP A 1 200 ? 4.508 12.705 9.995 1.00 93.25 200 ASP A CA 1
ATOM 1572 C C . ASP A 1 200 ? 3.719 13.994 9.791 1.00 93.25 200 ASP A C 1
ATOM 1574 O O . ASP A 1 200 ? 3.991 14.716 8.828 1.00 93.25 200 ASP A O 1
ATOM 1578 N N . ASN A 1 201 ? 2.845 14.332 10.742 1.00 93.12 201 ASN A N 1
ATOM 1579 C CA . ASN A 1 201 ? 2.036 15.545 10.745 1.00 93.12 201 ASN A CA 1
ATOM 1580 C C . ASN A 1 201 ? 1.101 15.633 9.527 1.00 93.12 201 ASN A C 1
ATOM 1582 O O . ASN A 1 201 ? 1.066 16.644 8.821 1.00 93.12 201 ASN A O 1
ATOM 1586 N N . ARG A 1 202 ? 0.348 14.551 9.277 1.00 93.56 202 ARG A N 1
ATOM 1587 C CA . ARG A 1 202 ? -0.678 14.456 8.222 1.00 93.56 202 ARG A CA 1
ATOM 1588 C C . ARG A 1 202 ? -0.105 14.685 6.830 1.00 93.56 202 ARG A C 1
ATOM 1590 O O . ARG A 1 202 ? -0.700 15.395 6.022 1.00 93.56 202 ARG A O 1
ATOM 1597 N N . LYS A 1 203 ? 1.063 14.119 6.510 1.00 95.00 203 LYS A N 1
ATOM 1598 C CA . LYS A 1 203 ? 1.572 14.201 5.129 1.00 95.00 203 LYS A CA 1
ATOM 1599 C C . LYS A 1 203 ? 0.790 13.314 4.173 1.00 95.00 203 LYS A C 1
ATOM 1601 O O . LYS A 1 203 ? 0.921 13.524 2.964 1.00 95.00 203 LYS A O 1
ATOM 1606 N N . ARG A 1 204 ? 0.003 12.361 4.676 1.00 95.25 204 ARG A N 1
ATOM 1607 C CA . ARG A 1 204 ? -0.804 11.435 3.882 1.00 95.25 204 ARG A CA 1
ATOM 1608 C C . ARG A 1 204 ? -2.241 11.407 4.382 1.00 95.25 204 ARG A C 1
ATOM 1610 O O . ARG A 1 204 ? -2.497 11.601 5.565 1.00 95.25 204 ARG A O 1
ATOM 1617 N N . VAL A 1 205 ? -3.149 11.162 3.450 1.00 96.50 205 VAL A N 1
ATOM 1618 C CA . VAL A 1 205 ? -4.490 10.653 3.731 1.00 96.50 205 VAL A CA 1
ATOM 1619 C C . VAL A 1 205 ? -4.607 9.288 3.069 1.00 96.50 205 VAL A C 1
ATOM 1621 O O . VAL A 1 205 ? -4.030 9.083 1.996 1.00 96.50 205 VAL A O 1
ATOM 1624 N N . PHE A 1 206 ? -5.327 8.379 3.703 1.00 97.19 206 PHE A N 1
ATOM 1625 C CA . PHE A 1 206 ? -5.582 7.029 3.223 1.00 97.19 206 PHE A CA 1
ATOM 1626 C C . PHE A 1 206 ? -7.064 6.858 2.930 1.00 97.19 206 PHE A C 1
ATOM 1628 O O . PHE A 1 206 ? -7.890 7.442 3.630 1.00 97.19 206 PHE A O 1
ATOM 1635 N N . ARG A 1 207 ? -7.378 6.061 1.907 1.00 96.81 207 ARG A N 1
ATOM 1636 C CA . ARG A 1 207 ? -8.754 5.713 1.556 1.00 96.81 207 ARG A CA 1
ATOM 1637 C C . ARG A 1 207 ? -8.842 4.291 1.023 1.00 96.81 207 ARG A C 1
ATOM 1639 O O . ARG A 1 207 ? -8.040 3.902 0.172 1.00 96.81 207 ARG A O 1
ATOM 1646 N N . TRP A 1 208 ? -9.822 3.546 1.517 1.00 95.00 208 TRP A N 1
ATOM 1647 C CA . TRP A 1 208 ? -10.254 2.273 0.963 1.00 95.00 208 TRP A CA 1
ATOM 1648 C C . TRP A 1 208 ? -11.281 2.540 -0.124 1.00 95.00 208 TRP A C 1
ATOM 1650 O O . TRP A 1 208 ? -12.426 2.870 0.169 1.00 95.00 208 TRP A O 1
ATOM 1660 N N . MET A 1 209 ? -10.862 2.391 -1.372 1.00 95.56 209 MET A N 1
ATOM 1661 C CA . MET A 1 209 ? -11.702 2.674 -2.526 1.00 95.56 209 MET A CA 1
ATOM 1662 C C . MET A 1 209 ? -12.425 1.428 -3.019 1.00 95.56 209 MET A C 1
ATOM 1664 O O . MET A 1 209 ? -11.831 0.343 -3.076 1.00 95.56 209 MET A O 1
ATOM 1668 N N . THR A 1 210 ? -13.683 1.598 -3.420 1.00 92.88 210 THR A N 1
ATOM 1669 C CA . THR A 1 210 ? -14.388 0.608 -4.247 1.00 92.88 210 THR A CA 1
ATOM 1670 C C . THR A 1 210 ? -13.883 0.654 -5.691 1.00 92.88 210 THR A C 1
ATOM 1672 O O . THR A 1 210 ? -13.133 1.555 -6.079 1.00 92.88 210 THR A O 1
ATOM 1675 N N . MET A 1 211 ? -14.280 -0.319 -6.515 1.00 90.25 211 MET A N 1
ATOM 1676 C CA . MET A 1 211 ? -13.879 -0.328 -7.927 1.00 90.25 211 MET A CA 1
ATOM 1677 C C . MET A 1 211 ? -14.505 0.843 -8.694 1.00 90.25 211 MET A C 1
ATOM 1679 O O . MET A 1 211 ? -13.855 1.439 -9.553 1.00 90.25 211 MET A O 1
ATOM 1683 N N . GLU A 1 212 ? -15.730 1.233 -8.336 1.00 91.00 212 GLU A N 1
ATOM 1684 C CA . GLU A 1 212 ? -16.409 2.396 -8.908 1.00 91.00 212 GLU A CA 1
ATOM 1685 C C . GLU A 1 212 ? -15.679 3.700 -8.570 1.00 91.00 212 GLU A C 1
ATOM 1687 O O . GLU A 1 212 ? -15.530 4.563 -9.434 1.00 91.00 212 GLU A O 1
ATOM 1692 N N . GLU A 1 213 ? -15.196 3.843 -7.333 1.00 93.25 213 GLU A N 1
ATOM 1693 C CA . GLU A 1 213 ? -14.415 5.010 -6.913 1.00 93.25 213 GLU A CA 1
ATOM 1694 C C . GLU A 1 213 ? -13.050 5.050 -7.611 1.00 93.25 213 GLU A C 1
ATOM 1696 O O . GLU A 1 213 ? -12.655 6.097 -8.123 1.00 93.25 213 GLU A O 1
ATOM 1701 N N . LEU A 1 214 ? -12.351 3.911 -7.712 1.00 91.62 214 LEU A N 1
ATOM 1702 C CA . LEU A 1 214 ? -11.077 3.819 -8.437 1.00 91.62 214 LEU A CA 1
ATOM 1703 C C . LEU A 1 214 ? -11.199 4.261 -9.897 1.00 91.62 214 LEU A C 1
ATOM 1705 O O . LEU A 1 214 ? -10.288 4.908 -10.410 1.00 91.62 214 LEU A O 1
ATOM 1709 N N . ALA A 1 215 ? -12.312 3.934 -10.558 1.00 89.12 215 ALA A N 1
ATOM 1710 C CA . ALA A 1 215 ? -12.556 4.308 -11.949 1.00 89.12 215 ALA A CA 1
ATOM 1711 C C . ALA A 1 215 ? -12.735 5.827 -12.148 1.00 89.12 215 ALA A C 1
ATOM 1713 O O . ALA A 1 215 ? -12.539 6.330 -13.256 1.00 89.12 215 ALA A O 1
ATOM 1714 N N . GLN A 1 216 ? -13.102 6.563 -11.095 1.00 91.50 216 GLN A N 1
ATOM 1715 C CA . GLN A 1 216 ? -13.328 8.013 -11.134 1.00 91.50 216 GLN A CA 1
ATOM 1716 C C . GLN A 1 216 ? -12.099 8.825 -10.701 1.00 91.50 216 GLN A C 1
ATOM 1718 O O . GLN A 1 216 ? -11.993 10.014 -11.008 1.00 91.50 216 GLN A O 1
ATOM 1723 N N . GLU A 1 217 ? -11.168 8.200 -9.983 1.00 92.88 217 GLU A N 1
ATOM 1724 C CA . GLU A 1 217 ? -10.038 8.863 -9.342 1.00 92.88 217 GLU A CA 1
ATOM 1725 C C . GLU A 1 217 ? -8.771 8.842 -10.210 1.00 92.88 217 GLU A C 1
ATOM 1727 O O . GLU A 1 217 ? -8.489 7.911 -10.966 1.00 92.88 217 GLU A O 1
ATOM 1732 N N . VAL A 1 218 ? -7.933 9.876 -10.079 1.00 93.12 218 VAL A N 1
ATOM 1733 C CA . VAL A 1 218 ? -6.666 9.935 -10.824 1.00 93.12 218 VAL A CA 1
ATOM 1734 C C . VAL A 1 218 ? -5.588 9.157 -10.074 1.00 93.12 218 VAL A C 1
ATOM 1736 O O . VAL A 1 218 ? -5.053 9.612 -9.060 1.00 93.12 218 VAL A O 1
ATOM 1739 N N . MET A 1 219 ? -5.208 8.001 -10.607 1.00 94.12 219 MET A N 1
ATOM 1740 C CA . MET A 1 219 ? -4.147 7.166 -10.046 1.00 94.12 219 MET A CA 1
ATOM 1741 C C . MET A 1 219 ? -2.742 7.580 -10.509 1.00 94.12 219 MET A C 1
ATOM 1743 O O . MET A 1 219 ? -2.526 8.334 -11.466 1.00 94.12 219 MET A O 1
ATOM 1747 N N . ALA A 1 220 ? -1.730 7.108 -9.784 1.00 93.62 220 ALA A N 1
ATOM 1748 C CA . ALA A 1 220 ? -0.341 7.251 -10.184 1.00 93.62 220 ALA A CA 1
ATOM 1749 C C . ALA A 1 220 ? -0.085 6.498 -11.509 1.00 93.62 220 ALA A C 1
ATOM 1751 O O . ALA A 1 220 ? -0.456 5.333 -11.613 1.00 93.62 220 ALA A O 1
ATOM 1752 N N . PRO A 1 221 ? 0.649 7.078 -12.483 1.00 91.81 221 PRO A N 1
ATOM 1753 C CA . PRO A 1 221 ? 0.878 6.452 -13.793 1.00 91.81 221 PRO A CA 1
ATOM 1754 C C . PRO A 1 221 ? 1.476 5.040 -13.749 1.00 91.81 221 PRO A C 1
ATOM 1756 O O . PRO A 1 221 ? 1.202 4.220 -14.615 1.00 91.81 221 PRO A O 1
ATOM 1759 N N . ARG A 1 222 ? 2.255 4.722 -12.706 1.00 91.62 222 ARG A N 1
ATOM 1760 C CA . ARG A 1 222 ? 2.822 3.380 -12.489 1.00 91.62 222 ARG A CA 1
ATOM 1761 C C . ARG A 1 222 ? 1.772 2.289 -12.240 1.00 91.62 222 ARG A C 1
ATOM 1763 O O . ARG A 1 222 ? 2.093 1.118 -12.389 1.00 91.62 222 ARG A O 1
ATOM 1770 N N . LEU A 1 223 ? 0.542 2.671 -11.898 1.00 92.81 223 LEU A N 1
ATOM 1771 C CA . LEU A 1 223 ? -0.604 1.774 -11.738 1.00 92.81 223 LEU A CA 1
ATOM 1772 C C . LEU A 1 223 ? -1.366 1.562 -13.051 1.00 92.81 223 LEU A C 1
ATOM 1774 O O . LEU A 1 223 ? -2.229 0.700 -13.133 1.00 92.81 223 LEU A O 1
ATOM 1778 N N . HIS A 1 224 ? -1.055 2.314 -14.105 1.00 90.06 224 HIS A N 1
ATOM 1779 C CA . HIS A 1 224 ? -1.785 2.224 -15.363 1.00 90.06 224 HIS A CA 1
ATOM 1780 C C . HIS A 1 224 ? -1.174 1.106 -16.214 1.00 90.06 224 HIS A C 1
ATOM 1782 O O . HIS A 1 224 ? -0.337 1.351 -17.081 1.00 90.06 224 HIS A O 1
ATOM 1788 N N . THR A 1 225 ? -1.562 -0.135 -15.925 1.00 88.62 225 THR A N 1
ATOM 1789 C CA . THR A 1 225 ? -1.242 -1.309 -16.751 1.00 88.62 225 THR A CA 1
ATOM 1790 C C . THR A 1 225 ? -2.530 -2.051 -17.084 1.00 88.62 225 THR A C 1
ATOM 1792 O O . THR A 1 225 ? -3.417 -2.136 -16.237 1.00 88.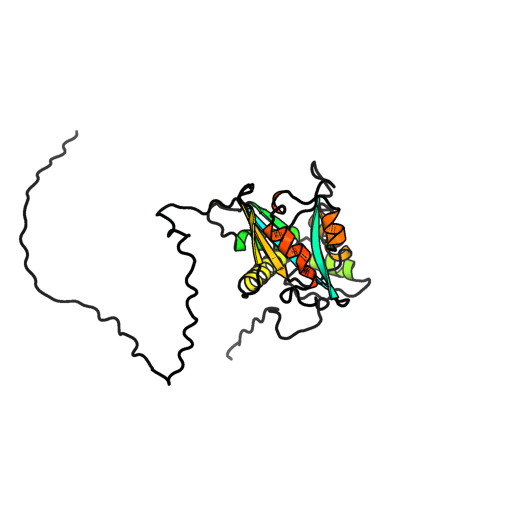62 225 THR A O 1
ATOM 1795 N N . ALA A 1 226 ? -2.636 -2.586 -18.304 1.00 86.31 226 ALA A N 1
ATOM 1796 C CA . ALA A 1 226 ? -3.838 -3.297 -18.744 1.00 86.31 226 ALA A CA 1
ATOM 1797 C C . ALA A 1 226 ? -4.131 -4.527 -17.868 1.00 86.31 226 ALA A C 1
ATOM 1799 O O . ALA A 1 226 ? -5.270 -4.738 -17.473 1.00 86.31 226 ALA A O 1
ATOM 1800 N N . SER A 1 227 ? -3.092 -5.277 -17.489 1.00 89.19 227 SER A N 1
ATOM 1801 C CA . SER A 1 227 ? -3.229 -6.449 -16.619 1.00 89.19 227 SER A CA 1
ATOM 1802 C C . SER A 1 227 ? -3.678 -6.096 -15.201 1.00 89.19 227 SER A C 1
ATOM 1804 O O . SER A 1 227 ? -4.451 -6.846 -14.613 1.00 89.19 227 SER A O 1
ATOM 1806 N N . LEU A 1 228 ? -3.229 -4.964 -14.641 1.00 92.38 228 LEU A N 1
ATOM 1807 C CA . LEU A 1 228 ? -3.741 -4.508 -13.347 1.00 92.38 228 LEU A CA 1
ATOM 1808 C C . LEU A 1 228 ? -5.205 -4.077 -13.451 1.00 92.38 228 LEU A C 1
ATOM 1810 O O . LEU A 1 228 ? -5.979 -4.411 -12.564 1.00 92.38 228 LEU A O 1
ATOM 1814 N N . ALA A 1 229 ? -5.579 -3.355 -14.511 1.00 90.19 229 ALA A N 1
ATOM 1815 C CA . ALA A 1 229 ? -6.962 -2.931 -14.721 1.00 90.19 229 ALA A CA 1
ATOM 1816 C C . ALA A 1 229 ? -7.909 -4.140 -14.802 1.00 90.19 229 ALA A C 1
ATOM 1818 O O . ALA A 1 229 ? -8.874 -4.201 -14.050 1.00 90.19 229 ALA A O 1
ATOM 1819 N N . GLU A 1 230 ? -7.559 -5.150 -15.602 1.00 90.38 230 GLU A N 1
ATOM 1820 C CA . GLU A 1 230 ? -8.313 -6.408 -15.700 1.00 90.38 230 GLU A CA 1
ATOM 1821 C C . GLU A 1 230 ? -8.400 -7.137 -14.347 1.00 90.38 230 GLU A C 1
ATOM 1823 O O . GLU A 1 230 ? -9.454 -7.644 -13.964 1.00 90.38 230 GLU A O 1
ATOM 1828 N N . ALA A 1 231 ? -7.308 -7.171 -13.575 1.00 90.56 231 ALA A N 1
ATOM 1829 C CA . ALA A 1 231 ? -7.323 -7.780 -12.247 1.00 90.56 231 ALA A CA 1
ATOM 1830 C C . ALA A 1 231 ? -8.212 -7.020 -11.248 1.00 90.56 231 ALA A C 1
ATOM 1832 O O . ALA A 1 231 ? -8.817 -7.652 -10.385 1.00 90.56 231 ALA A O 1
ATOM 1833 N N . LEU A 1 232 ? -8.287 -5.690 -11.355 1.00 90.56 232 LEU A N 1
ATOM 1834 C CA . LEU A 1 232 ? -9.136 -4.845 -10.513 1.00 90.56 232 LEU A CA 1
ATOM 1835 C C . LEU A 1 232 ? -10.619 -4.971 -10.884 1.00 90.56 232 LEU A C 1
ATOM 1837 O O . LEU A 1 232 ? -11.454 -5.085 -9.993 1.00 90.56 232 LEU A O 1
ATOM 1841 N N . GLU A 1 233 ? -10.951 -5.034 -12.173 1.00 88.38 233 GLU A N 1
ATOM 1842 C CA . GLU A 1 233 ? -12.329 -5.261 -12.640 1.00 88.38 233 GLU A CA 1
ATOM 1843 C C . GLU A 1 233 ? -12.912 -6.571 -12.090 1.00 88.38 233 GLU A C 1
ATOM 1845 O O . GLU A 1 233 ? -14.079 -6.629 -11.709 1.00 88.38 233 GLU A O 1
ATOM 1850 N N . ASN A 1 234 ? -12.073 -7.601 -11.969 1.00 87.50 234 ASN A N 1
ATOM 1851 C CA . ASN A 1 234 ? -12.461 -8.914 -11.456 1.00 87.50 234 ASN A CA 1
ATOM 1852 C C . ASN A 1 234 ? -12.212 -9.085 -9.944 1.00 87.50 234 ASN A C 1
ATOM 1854 O O . ASN A 1 234 ? -12.386 -10.183 -9.411 1.00 87.50 234 ASN A O 1
ATOM 1858 N N . LEU A 1 235 ? -11.802 -8.030 -9.227 1.00 87.06 235 LEU A N 1
ATOM 1859 C CA . LEU A 1 235 ? -11.388 -8.126 -7.821 1.00 87.06 235 LEU A CA 1
ATOM 1860 C C . LEU A 1 235 ? -12.525 -8.601 -6.906 1.00 87.06 235 LEU A C 1
ATOM 1862 O O . LEU A 1 235 ? -12.295 -9.318 -5.934 1.00 87.06 235 LEU A O 1
ATOM 1866 N N . GLN A 1 236 ? -13.763 -8.227 -7.232 1.00 85.56 236 GLN A N 1
ATOM 1867 C CA . GLN A 1 236 ? -14.944 -8.591 -6.453 1.00 85.56 236 GLN A CA 1
ATOM 1868 C C . GLN A 1 236 ? -15.193 -10.107 -6.436 1.00 85.56 236 GLN A C 1
ATOM 1870 O O . GLN A 1 236 ? -15.658 -10.650 -5.433 1.00 85.56 236 GLN A O 1
ATOM 1875 N N . GLU A 1 237 ? -14.843 -10.815 -7.505 1.00 83.25 237 GLU A N 1
ATOM 1876 C CA . GLU A 1 237 ? -15.025 -12.267 -7.638 1.00 83.25 237 GLU A CA 1
ATOM 1877 C C . GLU A 1 237 ? -13.737 -13.045 -7.337 1.00 83.25 237 GLU A C 1
ATOM 1879 O O . GLU A 1 237 ? -13.723 -14.274 -7.367 1.00 83.25 237 GLU A O 1
ATOM 1884 N N . ASP A 1 238 ? -12.655 -12.339 -7.003 1.00 79.31 238 ASP A N 1
ATOM 1885 C CA . ASP A 1 238 ? -11.342 -12.935 -6.812 1.00 79.31 238 ASP A CA 1
ATOM 1886 C C . ASP A 1 238 ? -11.296 -13.828 -5.556 1.00 79.31 238 ASP A C 1
ATOM 1888 O O . ASP A 1 238 ? -11.428 -13.317 -4.433 1.00 79.31 238 ASP A O 1
ATOM 1892 N N . PRO A 1 239 ? -11.061 -15.148 -5.706 1.00 73.50 239 PRO A N 1
ATOM 1893 C CA . PRO A 1 239 ? -10.995 -16.076 -4.579 1.00 73.50 239 PRO A CA 1
ATOM 1894 C C . PRO A 1 239 ? -9.757 -15.863 -3.698 1.00 73.50 239 PRO A C 1
ATOM 1896 O O . PRO A 1 239 ? -9.734 -16.330 -2.561 1.00 73.50 239 PRO A O 1
ATOM 1899 N N . LEU A 1 240 ? -8.732 -15.163 -4.198 1.00 71.81 240 LEU A N 1
ATOM 1900 C CA . LEU A 1 240 ? -7.531 -14.823 -3.430 1.00 71.81 240 LEU A CA 1
ATOM 1901 C C . LEU A 1 240 ? -7.740 -13.589 -2.541 1.00 71.81 240 LEU A C 1
ATOM 1903 O O . LEU A 1 240 ? -6.956 -13.356 -1.620 1.00 71.81 240 LEU A O 1
ATOM 1907 N N . VAL A 1 241 ? -8.817 -12.829 -2.765 1.00 67.31 241 VAL A N 1
ATOM 1908 C CA . VAL A 1 241 ? -9.240 -11.740 -1.880 1.00 67.31 241 VAL A CA 1
ATOM 1909 C C . VAL A 1 241 ? -10.278 -12.291 -0.912 1.00 67.31 241 VAL A C 1
ATOM 1911 O O . VAL A 1 241 ? -11.479 -12.311 -1.181 1.00 67.31 241 VAL A O 1
ATOM 1914 N N . PHE A 1 242 ? -9.808 -12.770 0.231 1.00 63.44 242 PHE A N 1
ATOM 1915 C CA . PHE A 1 242 ? -10.657 -13.319 1.282 1.00 63.44 242 PHE A CA 1
ATOM 1916 C C . PHE A 1 242 ? -11.212 -12.218 2.202 1.00 63.44 242 PHE A C 1
ATOM 1918 O O . PHE A 1 242 ? -10.605 -11.149 2.316 1.00 63.44 242 PHE A O 1
ATOM 1925 N N . PRO A 1 243 ? -12.355 -12.464 2.878 1.00 57.06 243 PRO A N 1
ATOM 1926 C CA . PRO A 1 243 ? -12.898 -11.544 3.865 1.00 57.06 243 PRO A CA 1
ATOM 1927 C C . PRO A 1 243 ? -11.842 -11.162 4.904 1.00 57.06 243 PRO A C 1
ATOM 1929 O O . PRO A 1 243 ? -11.274 -12.013 5.594 1.00 57.06 243 PRO A O 1
ATOM 1932 N N . SER A 1 244 ? -11.599 -9.865 5.009 1.00 52.06 244 SER A N 1
ATOM 1933 C CA . SER A 1 244 ? -10.915 -9.213 6.102 1.00 52.06 244 SER A CA 1
ATOM 1934 C C . SER A 1 244 ? -11.618 -9.640 7.379 1.00 52.06 244 SER A C 1
ATOM 1936 O O . SER A 1 244 ? -12.809 -9.390 7.567 1.00 52.06 244 SER A O 1
ATOM 1938 N N . ARG A 1 245 ? -10.886 -10.312 8.257 1.00 50.59 245 ARG A N 1
ATOM 1939 C CA . ARG A 1 245 ? -11.328 -10.465 9.634 1.00 50.59 245 ARG A CA 1
ATOM 1940 C C . ARG A 1 245 ? -10.932 -9.195 10.365 1.00 50.59 245 ARG A C 1
ATOM 1942 O O . ARG A 1 245 ? -9.804 -8.725 10.189 1.00 50.59 245 ARG A O 1
ATOM 1949 N N . ALA A 1 246 ? -11.855 -8.634 11.144 1.00 44.12 246 ALA A N 1
ATOM 1950 C CA . ALA A 1 246 ? -11.572 -7.478 11.978 1.00 44.12 246 ALA A CA 1
ATOM 1951 C C . ALA A 1 246 ? -10.275 -7.716 12.759 1.00 44.12 246 ALA A C 1
ATOM 1953 O O . ALA A 1 246 ? -10.044 -8.800 13.312 1.00 44.12 246 ALA A O 1
ATOM 1954 N N . TYR A 1 247 ? -9.416 -6.707 12.767 1.00 38.81 247 TYR A N 1
ATOM 1955 C CA . TYR A 1 247 ? -8.132 -6.748 13.440 1.00 38.81 247 TYR A CA 1
ATOM 1956 C C . TYR A 1 247 ? -8.305 -7.217 14.899 1.00 38.81 247 TYR A C 1
ATOM 1958 O O . TYR A 1 247 ? -9.029 -6.599 15.676 1.00 38.81 247 TYR A O 1
ATOM 1966 N N . GLY A 1 248 ? -7.711 -8.366 15.249 1.00 40.97 248 GLY A N 1
ATOM 1967 C CA . GLY A 1 248 ? -7.854 -8.989 16.573 1.00 40.97 248 GLY A CA 1
ATOM 1968 C C . GLY A 1 248 ? -8.853 -10.153 16.692 1.00 40.97 248 GLY A C 1
ATOM 1969 O O . GLY A 1 248 ? -8.944 -10.737 17.775 1.00 40.97 248 GLY A O 1
ATOM 1970 N N . THR A 1 249 ? -9.551 -10.550 15.621 1.00 36.34 249 THR A N 1
ATOM 1971 C CA . THR A 1 249 ? -10.347 -11.794 15.593 1.00 36.34 249 THR A CA 1
ATOM 1972 C C . THR A 1 249 ? -9.505 -12.954 15.052 1.00 36.34 249 THR A C 1
ATOM 1974 O O . THR A 1 249 ? -9.151 -13.014 13.876 1.00 36.34 249 THR A O 1
ATOM 1977 N N . ALA A 1 250 ? -9.108 -13.860 15.949 1.00 34.16 250 ALA A N 1
ATOM 1978 C CA . ALA A 1 250 ? -8.196 -14.956 15.642 1.00 34.16 250 ALA A CA 1
ATOM 1979 C C . ALA A 1 250 ? -8.764 -15.892 14.562 1.00 34.16 250 ALA A C 1
ATOM 1981 O O . ALA A 1 250 ? -9.900 -16.363 14.637 1.00 34.16 250 ALA A O 1
ATOM 1982 N N . ALA A 1 251 ? -7.926 -16.193 13.575 1.00 36.91 251 ALA A N 1
ATOM 1983 C CA . ALA A 1 251 ? -8.143 -17.221 12.575 1.00 36.91 251 ALA A CA 1
ATOM 1984 C C . ALA A 1 251 ? -6.851 -18.000 12.404 1.00 36.91 251 ALA A C 1
ATOM 1986 O O . ALA A 1 251 ? -5.887 -17.497 11.829 1.00 36.91 251 ALA A O 1
ATOM 1987 N N . SER A 1 252 ? -6.835 -19.222 12.917 1.00 37.69 252 SER A N 1
ATOM 1988 C CA . SER A 1 252 ? -5.837 -20.233 12.594 1.00 37.69 252 SER A CA 1
ATOM 1989 C C . SER A 1 252 ? -5.814 -20.428 11.073 1.00 37.69 252 SER A C 1
ATOM 1991 O O . SER A 1 252 ? -6.724 -21.062 10.544 1.00 37.69 252 SER A O 1
ATOM 1993 N N . ASN A 1 253 ? -4.865 -19.743 10.419 1.00 33.38 253 ASN A N 1
ATOM 1994 C CA . ASN A 1 253 ? -4.366 -19.833 9.031 1.00 33.38 253 ASN A CA 1
ATOM 1995 C C . ASN A 1 253 ? -3.795 -18.493 8.518 1.00 33.38 253 ASN A C 1
ATOM 1997 O O . ASN A 1 253 ? -3.313 -18.439 7.394 1.00 33.38 253 ASN A O 1
ATOM 2001 N N . VAL A 1 254 ? -3.789 -17.422 9.320 1.00 40.50 254 VAL A N 1
ATOM 2002 C CA . VAL A 1 254 ? -3.037 -16.196 8.997 1.00 40.50 254 VAL A CA 1
ATOM 2003 C C . VAL A 1 254 ? -1.794 -16.166 9.878 1.00 40.50 254 VAL A C 1
ATOM 2005 O O . VAL A 1 254 ? -1.914 -16.261 11.099 1.00 40.50 254 VAL A 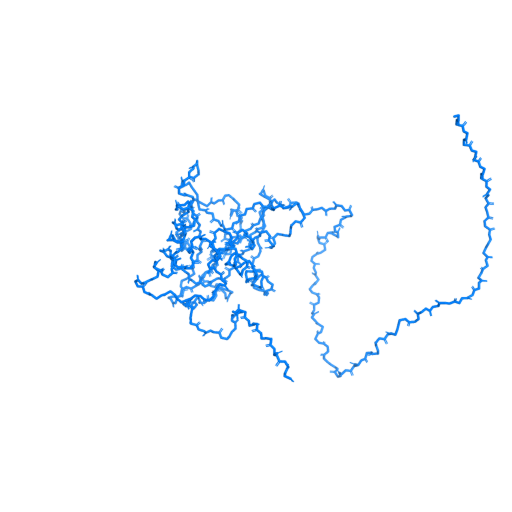O 1
ATOM 2008 N N . ALA A 1 255 ? -0.601 -16.077 9.284 1.00 36.06 255 ALA A N 1
ATOM 2009 C CA . ALA A 1 255 ? 0.657 -16.024 10.024 1.00 36.06 255 ALA A CA 1
ATOM 2010 C C . ALA A 1 255 ? 0.745 -14.735 10.863 1.00 36.06 255 ALA A C 1
ATOM 2012 O O . ALA A 1 255 ? 1.295 -13.718 10.449 1.00 36.06 255 ALA A O 1
ATOM 2013 N N . THR A 1 256 ? 0.203 -14.783 12.075 1.00 46.75 256 THR A N 1
ATOM 2014 C CA . THR A 1 256 ? 0.567 -13.898 13.179 1.00 46.75 256 THR A CA 1
ATOM 2015 C C . THR A 1 256 ? 1.691 -14.605 13.923 1.00 46.75 256 THR A C 1
ATOM 2017 O O . THR A 1 256 ? 1.440 -15.615 14.578 1.00 46.75 256 THR A O 1
ATOM 2020 N N . GLY A 1 257 ? 2.933 -14.160 13.718 1.00 35.62 257 GLY A N 1
ATOM 2021 C CA . GLY A 1 257 ? 4.148 -14.892 14.088 1.00 35.62 257 GLY A CA 1
ATOM 2022 C C . GLY A 1 257 ? 4.104 -15.574 15.461 1.00 35.62 257 GLY A C 1
ATOM 2023 O O . GLY A 1 257 ? 3.721 -14.968 16.458 1.00 35.62 257 GLY A O 1
ATOM 2024 N N . SER A 1 258 ? 4.541 -16.835 15.518 1.00 35.50 258 SER A N 1
ATOM 2025 C CA . SER A 1 258 ? 4.820 -17.524 16.778 1.00 35.50 258 SER A CA 1
ATOM 2026 C C . SER A 1 258 ? 6.329 -17.626 16.981 1.00 35.50 258 SER A C 1
ATOM 2028 O O . SER A 1 258 ? 7.012 -18.329 16.237 1.00 35.50 258 SER A O 1
ATOM 2030 N N . PHE A 1 259 ? 6.847 -16.959 18.009 1.00 30.17 259 PHE A N 1
ATOM 2031 C CA . PHE A 1 259 ? 8.161 -17.250 18.572 1.00 30.17 259 PHE A CA 1
ATOM 2032 C C . PHE A 1 259 ? 7.956 -18.077 19.843 1.00 30.17 259 PHE A C 1
ATOM 2034 O O . PHE A 1 259 ? 7.303 -17.619 20.779 1.00 30.17 259 PHE A O 1
ATOM 2041 N N . ALA A 1 260 ? 8.509 -19.287 19.881 1.00 36.00 260 ALA A N 1
ATOM 2042 C CA . ALA A 1 260 ? 8.606 -20.090 21.092 1.00 36.00 260 ALA A CA 1
ATOM 2043 C C . ALA A 1 260 ? 10.069 -20.501 21.280 1.00 36.00 260 ALA A C 1
ATOM 2045 O O . ALA A 1 260 ? 10.623 -21.230 20.460 1.00 36.00 260 ALA A O 1
ATOM 2046 N N . ALA A 1 261 ? 10.691 -20.028 22.360 1.00 29.09 261 ALA A N 1
ATOM 2047 C CA . ALA A 1 261 ? 11.981 -20.512 22.833 1.00 29.09 261 ALA A CA 1
ATOM 2048 C C . ALA A 1 261 ? 11.754 -21.277 24.139 1.00 29.09 261 ALA A C 1
ATOM 2050 O O . ALA A 1 261 ? 11.264 -20.716 25.119 1.00 29.09 261 ALA A O 1
ATOM 2051 N N . ALA A 1 262 ? 12.092 -22.564 24.148 1.00 38.91 262 ALA A N 1
ATOM 2052 C CA . ALA A 1 262 ? 12.117 -23.354 25.369 1.00 38.91 262 ALA A CA 1
ATOM 2053 C C . ALA A 1 262 ? 13.419 -23.061 26.127 1.00 38.91 262 ALA A C 1
ATOM 2055 O O . ALA A 1 262 ? 14.509 -23.241 25.585 1.00 38.91 262 ALA A O 1
ATOM 2056 N N . VAL A 1 263 ? 13.311 -22.634 27.386 1.00 35.59 263 VAL A N 1
ATOM 2057 C CA . VAL A 1 263 ? 14.446 -22.654 28.315 1.00 35.59 263 VAL A CA 1
ATOM 2058 C C . VAL A 1 263 ? 14.526 -24.064 28.886 1.00 35.59 263 VAL A C 1
ATOM 2060 O O . VAL A 1 263 ? 13.638 -24.491 29.626 1.00 35.59 263 VAL A O 1
ATOM 2063 N N . VAL A 1 264 ? 15.576 -24.791 28.514 1.00 44.84 264 VAL A N 1
ATOM 2064 C CA . VAL A 1 264 ? 15.938 -26.054 29.162 1.00 44.84 264 VAL A CA 1
ATOM 2065 C C . VAL A 1 264 ? 16.414 -25.710 30.575 1.00 44.84 264 VAL A C 1
ATOM 2067 O O . VAL A 1 264 ? 17.305 -24.873 30.727 1.00 44.84 264 VAL A O 1
ATOM 2070 N N . ARG A 1 265 ? 15.770 -26.289 31.594 1.00 44.34 265 ARG A N 1
ATOM 2071 C CA . ARG A 1 265 ? 16.258 -26.253 32.979 1.00 44.34 265 ARG A CA 1
ATOM 2072 C C . ARG A 1 265 ? 17.343 -27.295 33.180 1.00 44.34 265 ARG A C 1
ATOM 2074 O O . ARG A 1 265 ? 17.169 -28.405 32.631 1.00 44.34 265 ARG A O 1
#

Radius of gyration: 26.27 Å; chains: 1; bounding box: 87×67×58 Å

Secondary structure (DSSP, 8-state):
-------------------------PPP----TT-----------TT-PPPPTT------EEEEEEEEE-TTS-EEEEEEEESSSTTTTT-BB-EEEE-SSTT--HHHHHHHHHHHHTTT-TTS-----GGGHHHHHHHHTGGGTTHHHHHHHHHHHHHHHHHSTT-EEEEETTTTEEEEEEE-----HHHHHHHHHHHHSS-EEEEEE-HHHHHHS-B-GGG--HHHHHHHHTGGG-TTSPBPPPTT---TTS-----------

Foldseek 3Di:
DDDDDDDDDDDDDDDDDDDDDPDDDDDPDPDDDDDPPPPPPPPDPPPDDDQDDPDFQPAFKEAEFEWAAAPVLAIWTKWKAFCDDPRHPPATETQMDGDPDSRDDRLLRHLLSNLVLQLLPFQAQDDQDPPCNLVVLCVCCPVPPCSVVSSVSSSVLSSVQCVPPLWDWDADPVNSYIYTYGYTADDDQVNSQSNCCSPPNRRMGMDTDGLVRVVVGHHDPRCPDPVNNVCNVCVSVDPSRDHRDHRNDDDPPRCSDDDDDDDDD

pLDDT: mean 74.04, std 24.02, range [28.94, 98.12]

Sequence (265 aa):
MVEVDNRRAVALQERNDDSGMVASKSMENLSFGGVAAVYPQAKMPKKYRAPAKGEVSTYRGAGVLPVTRLEDGQARVLLWQPQSGKKKGVRWYDFGGRKKVPEEFASTCACRKFAKETYGLFGCALKLEGDNAPAQLQELYQGLANLPLMLRSSEEWAHLQLLDDGARIFYNDIHEYFLYMLCVPYVPEDVLNEVSKIVDNRKRVFRWMTMEELAQEVMAPRLHTASLAEALENLQEDPLVFPSRAYGTAASNVATGSFAAAVVR